Protein AF-A0A2J8P8A9-F1 (afdb_monomer)

Sequence (194 aa):
WRQLFDVVIVQADKPSFFTDRRKPFRKLDEKGSLQWDRITRLEKGKIYRQGNLFDFLRLTEWRGPRVLYFGDHLYSDLADLMLRHGWRTGAIIPELEREIRIINTEQYMHSLTWQQALTGLLERMQTYQDAESRQVLAAWMKERQELSCLLNYRVDFTFYPRRTPLQHEAPLWMDQLCTGCMKTPFLGDMAHIR

Structure (mmCIF, N/CA/C/O backbone):
data_AF-A0A2J8P8A9-F1
#
_entry.id   AF-A0A2J8P8A9-F1
#
loop_
_atom_site.group_PDB
_atom_site.id
_atom_site.type_symbol
_atom_site.label_atom_id
_atom_site.label_alt_id
_atom_site.label_comp_id
_atom_site.label_asym_id
_atom_site.label_entity_id
_atom_site.label_seq_id
_atom_site.pdbx_PDB_ins_code
_atom_site.Cartn_x
_atom_site.Cartn_y
_atom_site.Cartn_z
_atom_site.occupancy
_atom_site.B_iso_or_equiv
_atom_site.auth_seq_id
_atom_site.auth_comp_id
_atom_site.auth_asym_id
_atom_site.auth_atom_id
_atom_site.pdbx_PDB_model_num
ATOM 1 N N . TRP A 1 1 ? -7.090 16.549 18.099 1.00 88.81 1 TRP A N 1
ATOM 2 C CA . TRP A 1 1 ? -6.828 15.475 17.115 1.00 88.81 1 TRP A CA 1
ATOM 3 C C . TRP A 1 1 ? -7.625 14.199 17.386 1.00 88.81 1 TRP A C 1
ATOM 5 O O . TRP A 1 1 ? -8.216 13.693 16.448 1.00 88.81 1 TRP A O 1
ATOM 15 N N . ARG A 1 2 ? -7.714 13.687 18.629 1.00 87.19 2 ARG A N 1
ATOM 16 C CA . ARG A 1 2 ? -8.436 12.426 18.938 1.00 87.19 2 ARG A CA 1
ATOM 17 C C . ARG A 1 2 ? -9.897 12.385 18.463 1.00 87.19 2 ARG A C 1
ATOM 19 O O . ARG A 1 2 ? -10.401 11.318 18.164 1.00 87.19 2 ARG A O 1
ATOM 26 N N . GLN A 1 3 ? -10.559 13.536 18.367 1.00 90.56 3 GLN A N 1
ATOM 27 C CA . GLN A 1 3 ? -11.938 13.651 17.878 1.00 90.56 3 GLN A CA 1
ATOM 28 C C . GLN A 1 3 ? -12.087 13.395 16.364 1.00 90.56 3 GLN A C 1
ATOM 30 O O . GLN A 1 3 ? -13.193 13.098 15.917 1.00 90.56 3 GLN A O 1
ATOM 35 N N . LEU A 1 4 ? -10.992 13.480 15.593 1.00 93.75 4 LEU A N 1
ATOM 36 C CA . LEU A 1 4 ? -10.963 13.198 14.151 1.00 93.75 4 LEU A CA 1
ATOM 37 C C . LEU A 1 4 ? -11.048 11.697 13.845 1.00 93.75 4 LEU A C 1
ATOM 39 O O . LEU A 1 4 ? -11.336 11.323 12.715 1.00 93.75 4 LEU A O 1
ATOM 43 N N . PHE A 1 5 ? -10.785 10.849 14.841 1.00 93.50 5 PHE A N 1
ATOM 44 C CA . PHE A 1 5 ? -10.714 9.403 14.685 1.00 93.50 5 PHE A CA 1
ATOM 45 C C . PHE A 1 5 ? -11.788 8.736 15.539 1.00 93.50 5 PHE A C 1
ATOM 47 O O . PHE A 1 5 ? -11.904 9.010 16.735 1.00 93.50 5 PHE A O 1
ATOM 54 N N . ASP A 1 6 ? -12.560 7.834 14.939 1.00 92.12 6 ASP A N 1
ATOM 55 C CA . ASP A 1 6 ? -13.539 7.037 15.684 1.00 92.12 6 ASP A CA 1
ATOM 56 C C . ASP A 1 6 ? -12.866 5.933 16.505 1.00 92.12 6 ASP A C 1
ATOM 58 O O . ASP A 1 6 ? -13.351 5.576 17.575 1.00 92.12 6 ASP A O 1
ATOM 62 N N . VAL A 1 7 ? -11.712 5.441 16.048 1.00 92.62 7 VAL A N 1
ATOM 63 C CA . VAL A 1 7 ? -10.889 4.464 16.765 1.00 92.62 7 VAL A CA 1
ATOM 64 C C . VAL A 1 7 ? -9.417 4.845 16.632 1.00 92.62 7 VAL A C 1
ATOM 66 O O . VAL A 1 7 ? -8.941 5.118 15.532 1.00 92.62 7 VAL A O 1
ATOM 69 N N . VAL A 1 8 ? -8.682 4.826 17.747 1.00 93.69 8 VAL A N 1
ATOM 70 C CA . VAL A 1 8 ? -7.226 5.027 17.769 1.00 93.69 8 VAL A CA 1
ATOM 71 C C . VAL A 1 8 ? -6.552 3.777 18.324 1.00 93.69 8 VAL A C 1
ATOM 73 O O . VAL A 1 8 ? -6.756 3.427 19.487 1.00 93.69 8 VAL A O 1
ATOM 76 N N . ILE A 1 9 ? -5.731 3.123 17.501 1.00 93.25 9 ILE A N 1
ATOM 77 C CA . ILE A 1 9 ? -4.937 1.950 17.885 1.00 93.25 9 ILE A CA 1
ATOM 78 C C . ILE A 1 9 ? -3.457 2.326 17.809 1.00 93.25 9 ILE A C 1
ATOM 80 O O . ILE A 1 9 ? -2.977 2.777 16.772 1.00 93.25 9 ILE A O 1
ATOM 84 N N . VAL A 1 10 ? -2.731 2.137 18.905 1.00 92.50 10 VAL A N 1
ATOM 85 C CA . VAL A 1 10 ? -1.293 2.396 19.017 1.00 92.50 10 VAL A CA 1
ATOM 86 C C . VAL A 1 10 ? -0.532 1.087 19.188 1.00 92.50 10 VAL A C 1
ATOM 88 O O . VAL A 1 10 ? -1.033 0.139 19.791 1.00 92.50 10 VAL A O 1
ATOM 91 N N . GLN A 1 11 ? 0.700 1.031 18.677 1.00 91.44 11 GLN A N 1
ATOM 92 C CA . GLN A 1 11 ? 1.545 -0.170 18.746 1.00 91.44 11 GLN A CA 1
ATOM 93 C C . GLN A 1 11 ? 0.797 -1.443 18.312 1.00 91.44 11 GLN A C 1
ATOM 95 O O . GLN A 1 11 ? 0.766 -2.443 19.031 1.00 91.44 11 GLN A O 1
ATOM 100 N N . ALA A 1 12 ? 0.168 -1.382 17.136 1.00 88.94 12 ALA A N 1
ATOM 101 C CA . ALA A 1 12 ? -0.526 -2.517 16.535 1.00 88.94 12 ALA A CA 1
ATOM 102 C C . ALA A 1 12 ? 0.415 -3.699 16.236 1.00 88.94 12 ALA A C 1
ATOM 104 O O . ALA A 1 12 ? -0.061 -4.817 16.097 1.00 88.94 12 ALA A O 1
ATOM 105 N N . ASP A 1 13 ? 1.733 -3.459 16.191 1.00 87.31 13 ASP A N 1
ATOM 106 C CA . ASP A 1 13 ? 2.753 -4.471 15.899 1.00 87.31 13 ASP A CA 1
ATOM 107 C C . ASP A 1 13 ? 2.572 -5.069 14.494 1.00 87.31 13 ASP A C 1
ATOM 109 O O . ASP A 1 13 ? 2.419 -6.273 14.308 1.00 87.31 13 ASP A O 1
ATOM 113 N N . LYS A 1 14 ? 2.520 -4.193 13.483 1.00 84.62 14 LYS A N 1
ATOM 114 C CA . LYS A 1 14 ? 2.487 -4.603 12.073 1.00 84.62 14 LYS A CA 1
ATOM 115 C C . LYS A 1 14 ? 3.808 -5.316 11.714 1.00 84.62 14 LYS A C 1
ATOM 117 O O . LYS A 1 14 ? 4.853 -4.852 12.168 1.00 84.62 14 LYS A O 1
ATOM 122 N N . PRO A 1 15 ? 3.790 -6.414 10.928 1.00 83.69 15 PRO A N 1
ATOM 123 C CA . PRO A 1 15 ? 2.642 -6.996 10.217 1.00 83.69 15 PRO A CA 1
ATOM 124 C C . PRO A 1 15 ? 1.785 -7.964 11.048 1.00 83.69 15 PRO A C 1
ATOM 126 O O . PRO A 1 15 ? 0.718 -8.368 10.589 1.00 83.69 15 PRO A O 1
ATOM 129 N N . SER A 1 16 ? 2.207 -8.322 12.266 1.00 85.69 16 SER A N 1
ATOM 130 C CA . SER A 1 16 ? 1.506 -9.287 13.129 1.00 85.69 16 SER A CA 1
ATOM 131 C C . SER A 1 16 ? 0.043 -8.914 13.371 1.00 85.69 16 SER A C 1
ATOM 133 O O . SER A 1 16 ? -0.791 -9.797 13.499 1.00 85.69 16 SER A O 1
ATOM 135 N N . PHE A 1 17 ? -0.301 -7.623 13.370 1.00 87.06 17 PHE A N 1
ATOM 136 C CA . PHE A 1 17 ? -1.693 -7.165 13.436 1.00 87.06 17 PHE A CA 1
ATOM 137 C C . PHE A 1 17 ? -2.612 -7.803 12.377 1.00 87.06 17 PHE A C 1
ATOM 139 O O . PHE A 1 17 ? -3.783 -8.069 12.653 1.00 87.06 17 PHE A O 1
ATOM 146 N N . PHE A 1 18 ? -2.103 -8.013 11.160 1.00 83.50 18 PHE A N 1
ATOM 147 C CA . PHE A 1 18 ? -2.876 -8.537 10.033 1.00 83.50 18 PHE A CA 1
ATOM 148 C C . PHE A 1 18 ? -2.890 -10.068 9.998 1.00 83.50 18 PHE A C 1
ATOM 150 O O . PHE A 1 18 ? -3.885 -10.663 9.585 1.00 83.50 18 PHE A O 1
ATOM 157 N N . THR A 1 19 ? -1.805 -10.704 10.446 1.00 82.00 19 THR A N 1
ATOM 158 C CA . THR A 1 19 ? -1.596 -12.153 10.316 1.00 82.00 19 THR A CA 1
ATOM 159 C C . THR A 1 19 ? -1.918 -12.932 11.592 1.00 82.00 19 THR A C 1
ATOM 161 O O . THR A 1 19 ? -2.478 -14.027 11.521 1.00 82.00 19 THR A O 1
ATOM 164 N N . ASP A 1 20 ? -1.602 -12.380 12.764 1.00 83.38 20 ASP A N 1
ATOM 165 C CA . ASP A 1 20 ? -1.762 -13.023 14.067 1.00 83.38 20 ASP A CA 1
ATOM 166 C C . ASP A 1 20 ? -3.102 -12.643 14.718 1.00 83.38 20 ASP A C 1
ATOM 168 O O . ASP A 1 20 ? -3.563 -11.507 14.661 1.00 83.38 20 ASP A O 1
ATOM 172 N N . ARG A 1 21 ? -3.735 -13.613 15.384 1.00 83.00 21 ARG A N 1
ATOM 173 C CA . ARG A 1 21 ? -4.997 -13.453 16.128 1.00 83.00 21 ARG A CA 1
ATOM 174 C C . ARG A 1 21 ? -4.823 -13.539 17.643 1.00 83.00 21 ARG A C 1
ATOM 176 O O . ARG A 1 21 ? -5.799 -13.441 18.377 1.00 83.00 21 ARG A O 1
ATOM 183 N N . ARG A 1 22 ? -3.603 -13.767 18.135 1.00 85.62 22 ARG A N 1
ATOM 184 C CA . ARG A 1 22 ? -3.347 -14.048 19.556 1.00 85.62 22 ARG A CA 1
ATOM 185 C C . ARG A 1 22 ? -3.379 -12.808 20.441 1.00 85.62 22 ARG A C 1
ATOM 187 O O . ARG A 1 22 ? -3.629 -12.931 21.636 1.00 85.62 22 ARG A O 1
ATOM 194 N N . LYS A 1 23 ? -3.100 -11.625 19.888 1.00 88.69 23 LYS A N 1
ATOM 195 C CA . LYS A 1 23 ? -2.984 -10.381 20.660 1.00 88.69 23 LYS A CA 1
ATOM 196 C C . LYS A 1 23 ? -4.353 -9.688 20.761 1.00 88.69 23 LYS A C 1
ATOM 198 O O . LYS A 1 23 ? -4.856 -9.222 19.737 1.00 88.69 23 LYS A O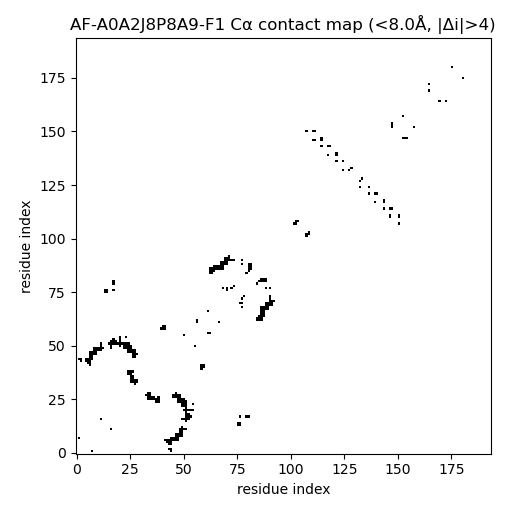 1
ATOM 203 N N . PRO A 1 24 ? -4.971 -9.598 21.957 1.00 91.00 24 PRO A N 1
ATOM 204 C CA . PRO A 1 24 ? -6.225 -8.873 22.136 1.00 91.00 24 PRO A CA 1
ATOM 205 C C . PRO A 1 24 ? -5.987 -7.360 22.222 1.00 91.00 24 PRO A C 1
ATOM 207 O O . PRO A 1 24 ? -4.890 -6.906 22.556 1.00 91.00 24 PRO A O 1
ATOM 210 N N . PHE A 1 25 ? -7.037 -6.576 21.974 1.00 93.19 25 PHE A N 1
ATOM 211 C CA . PHE A 1 25 ? -7.023 -5.140 22.252 1.00 93.19 25 PHE A CA 1
ATOM 212 C C . PHE A 1 25 ? -6.954 -4.870 23.753 1.00 93.19 25 PHE A C 1
ATOM 214 O O . PHE A 1 25 ? -7.629 -5.532 24.540 1.00 93.19 25 PHE A O 1
ATOM 221 N N . ARG A 1 26 ? -6.189 -3.845 24.139 1.00 92.25 26 ARG A N 1
ATOM 222 C CA . ARG A 1 26 ? -6.124 -3.343 25.520 1.00 92.25 26 ARG A CA 1
ATOM 223 C C . ARG A 1 26 ? -6.379 -1.847 25.548 1.00 92.25 26 ARG A C 1
ATOM 225 O O . ARG A 1 26 ? -5.795 -1.125 24.746 1.00 92.25 26 ARG A O 1
ATOM 232 N N . LYS A 1 27 ? -7.224 -1.363 26.455 1.00 92.81 27 LYS A N 1
ATOM 233 C CA . LYS A 1 27 ? -7.511 0.075 26.589 1.00 92.81 27 LYS A CA 1
ATOM 234 C C . LYS A 1 27 ? -6.389 0.752 27.378 1.00 92.81 27 LYS A C 1
ATOM 236 O O . LYS A 1 27 ? -5.961 0.224 28.404 1.00 92.81 27 LYS A O 1
ATOM 241 N N . LEU A 1 28 ? -5.907 1.899 26.905 1.00 91.00 28 LEU A N 1
ATOM 242 C CA . LEU A 1 28 ? -5.034 2.761 27.701 1.00 91.00 28 LEU A CA 1
ATOM 243 C C . LEU A 1 28 ? -5.879 3.705 28.550 1.00 91.00 28 LEU A C 1
ATOM 245 O O . LEU A 1 28 ? -6.818 4.334 28.053 1.00 91.00 28 LEU A O 1
ATOM 249 N N . ASP A 1 29 ? -5.498 3.823 29.815 1.00 86.31 29 ASP A N 1
ATOM 250 C CA . ASP A 1 29 ? -5.963 4.884 30.697 1.00 86.31 29 ASP A CA 1
ATOM 251 C C . ASP A 1 29 ? -5.300 6.231 30.351 1.00 86.31 29 ASP A C 1
ATOM 253 O O . ASP A 1 29 ? -4.281 6.289 29.658 1.00 86.31 29 ASP A O 1
ATOM 257 N N . GLU A 1 30 ? -5.848 7.330 30.867 1.00 81.25 30 GLU A N 1
ATOM 258 C CA . GLU A 1 30 ? -5.309 8.685 30.690 1.00 81.25 30 GLU A CA 1
ATOM 259 C C . GLU A 1 30 ? -3.884 8.823 31.244 1.00 81.25 30 GLU A C 1
ATOM 261 O O . GLU A 1 30 ? -3.086 9.596 30.717 1.00 81.25 30 GLU A O 1
ATOM 266 N N . LYS A 1 31 ? -3.534 7.996 32.237 1.00 80.75 31 LYS A N 1
ATOM 267 C CA . LYS A 1 31 ? -2.191 7.889 32.825 1.00 80.75 31 LYS A CA 1
ATOM 268 C C . LYS A 1 31 ? -1.238 6.972 32.040 1.00 80.75 31 LYS A C 1
ATOM 270 O O . LYS A 1 31 ? -0.123 6.727 32.486 1.00 80.75 31 LYS A O 1
ATOM 275 N N . GLY A 1 32 ? -1.674 6.408 30.909 1.00 78.06 32 GLY A N 1
ATOM 276 C CA . GLY A 1 32 ? -0.879 5.502 30.069 1.00 78.06 32 GLY A CA 1
ATOM 277 C C . GLY A 1 32 ? -0.796 4.053 30.566 1.00 78.06 32 GLY A C 1
ATOM 278 O O . GLY A 1 32 ? -0.111 3.234 29.952 1.00 78.06 32 GLY A O 1
ATOM 279 N N . SER A 1 33 ? -1.501 3.711 31.647 1.00 86.44 33 SER A N 1
ATOM 280 C CA . SER A 1 33 ? -1.571 2.339 32.167 1.00 86.44 33 SER A CA 1
ATOM 281 C C . SER A 1 33 ? -2.515 1.469 31.333 1.00 86.44 33 SER A C 1
ATOM 283 O O . SER A 1 33 ? -3.523 1.951 30.814 1.00 86.44 33 SER A O 1
ATOM 285 N N . LEU A 1 34 ? -2.186 0.182 31.189 1.00 85.75 34 LEU A N 1
ATOM 286 C CA . LEU A 1 34 ? -3.007 -0.771 30.440 1.00 85.75 34 LEU A CA 1
ATOM 287 C C . LEU A 1 34 ? -4.114 -1.344 31.316 1.00 85.75 34 LEU A C 1
ATOM 289 O O . LEU A 1 34 ? -3.834 -1.955 32.345 1.00 85.75 34 LEU A O 1
ATOM 293 N N . GLN A 1 35 ? -5.349 -1.218 30.841 1.00 86.25 35 GLN A N 1
ATOM 294 C CA . GLN A 1 35 ? -6.486 -1.940 31.390 1.00 86.25 35 GLN A CA 1
ATOM 295 C C . GLN A 1 35 ? -6.533 -3.353 30.803 1.00 86.25 35 GLN A C 1
ATOM 297 O O . GLN A 1 35 ? -6.355 -3.546 29.595 1.00 86.25 35 GLN A O 1
ATOM 302 N N . TRP A 1 36 ? -6.760 -4.335 31.674 1.00 82.94 36 TRP A N 1
ATOM 303 C CA . TRP A 1 36 ? -6.790 -5.760 31.325 1.00 82.94 36 TRP A CA 1
ATOM 304 C C . TRP A 1 36 ? -8.196 -6.281 31.018 1.00 82.94 36 TRP A C 1
ATOM 306 O O . TRP A 1 36 ? -8.353 -7.448 30.659 1.00 82.94 36 TRP A O 1
ATOM 316 N N . ASP A 1 37 ? -9.202 -5.413 31.112 1.00 84.88 37 ASP A N 1
ATOM 317 C CA . ASP A 1 37 ? -10.578 -5.756 30.791 1.00 84.88 37 ASP A CA 1
ATOM 318 C C . ASP A 1 37 ? -10.732 -6.146 29.322 1.00 84.88 37 ASP A C 1
ATOM 320 O O . ASP A 1 37 ? -10.157 -5.541 28.408 1.00 84.88 37 ASP A O 1
ATOM 324 N N . ARG A 1 38 ? -11.562 -7.163 29.088 1.00 85.31 38 ARG A N 1
ATOM 325 C CA . ARG A 1 38 ? -11.890 -7.607 27.737 1.00 85.31 38 ARG A CA 1
ATOM 326 C C . ARG A 1 38 ? -12.655 -6.507 27.003 1.00 85.31 38 ARG A C 1
ATOM 328 O O . ARG A 1 38 ? -13.728 -6.090 27.427 1.00 85.31 38 ARG A O 1
ATOM 335 N N . ILE A 1 39 ? -12.144 -6.112 25.841 1.00 89.44 39 ILE A N 1
ATOM 336 C CA . ILE A 1 39 ? -12.792 -5.114 24.989 1.00 89.44 39 ILE A CA 1
ATOM 337 C C . ILE A 1 39 ? -13.922 -5.762 24.183 1.00 89.44 39 ILE A C 1
ATOM 339 O O . ILE A 1 39 ? -13.689 -6.666 23.379 1.00 89.44 39 ILE A O 1
ATOM 343 N N . THR A 1 40 ? -15.149 -5.285 24.396 1.00 87.44 40 THR A N 1
ATOM 344 C CA . THR A 1 40 ? -16.357 -5.715 23.669 1.00 87.44 40 THR A CA 1
ATOM 345 C C . THR A 1 40 ? -16.787 -4.731 22.586 1.00 87.44 40 THR A C 1
ATOM 347 O O . THR A 1 40 ? -17.482 -5.130 21.656 1.00 87.44 40 THR A O 1
ATOM 350 N N . ARG A 1 41 ? -16.364 -3.462 22.673 1.00 91.25 41 ARG A N 1
ATOM 351 C CA . ARG A 1 41 ? -16.620 -2.423 21.668 1.00 91.25 41 ARG A CA 1
ATOM 352 C C . ARG A 1 41 ? -15.502 -1.379 21.657 1.00 91.25 41 ARG A C 1
ATOM 354 O O . ARG A 1 41 ? -14.874 -1.112 22.682 1.00 91.25 41 ARG A O 1
ATOM 361 N N . LEU A 1 42 ? -15.266 -0.792 20.485 1.00 91.94 42 LEU A N 1
ATOM 362 C CA . LEU A 1 42 ? -14.333 0.317 20.299 1.00 91.94 42 LEU A CA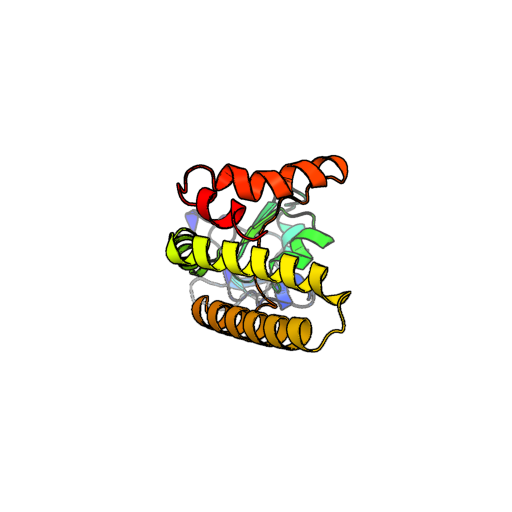 1
ATOM 363 C C . LEU A 1 42 ? -15.087 1.649 20.442 1.00 91.94 42 LEU A C 1
ATOM 365 O O . LEU A 1 42 ? -16.089 1.877 19.766 1.00 91.94 42 LEU A O 1
ATOM 369 N N . GLU A 1 43 ? -14.625 2.500 21.356 1.00 90.88 43 GLU A N 1
ATOM 370 C CA . GLU A 1 43 ? -15.243 3.779 21.715 1.00 90.88 43 GLU A CA 1
ATOM 371 C C . GLU A 1 43 ? -14.435 4.961 21.174 1.00 90.88 43 GLU A C 1
ATOM 373 O O . GLU A 1 43 ? -13.205 5.013 21.302 1.00 90.88 43 GLU A O 1
ATOM 378 N N . LYS A 1 44 ? -15.147 5.969 20.661 1.00 92.50 44 LYS A N 1
ATOM 379 C CA . LYS A 1 44 ? -14.544 7.216 20.194 1.00 92.50 44 LYS A CA 1
ATOM 380 C C . LYS A 1 44 ? -13.845 7.958 21.331 1.00 92.50 44 LYS A C 1
ATOM 382 O O . LYS A 1 44 ? -14.363 8.081 22.438 1.00 92.50 44 LYS A O 1
ATOM 387 N N . GLY A 1 45 ? -12.650 8.473 21.046 1.00 88.94 45 GLY A N 1
ATOM 388 C CA . GLY A 1 45 ? -11.831 9.214 22.010 1.00 88.94 45 GLY A CA 1
ATOM 389 C C . GLY A 1 45 ? -11.020 8.344 22.978 1.00 88.94 45 GLY A C 1
ATOM 390 O O . GLY A 1 45 ? -10.214 8.891 23.734 1.00 88.94 45 GLY A O 1
ATOM 391 N N . LYS A 1 46 ? -11.174 7.013 22.942 1.00 90.50 46 LYS A N 1
ATOM 392 C CA . LYS A 1 46 ? -10.336 6.070 23.695 1.00 90.50 46 LYS A CA 1
ATOM 393 C C . LYS A 1 46 ? -9.181 5.562 22.830 1.00 90.50 46 LYS A C 1
ATOM 395 O O . LYS A 1 46 ? -9.283 5.497 21.607 1.00 90.50 46 LYS A O 1
ATOM 400 N N . ILE A 1 47 ? -8.066 5.232 23.481 1.00 92.50 47 ILE A N 1
ATOM 401 C CA . ILE A 1 47 ? -6.864 4.709 22.825 1.00 92.50 47 ILE A CA 1
ATOM 402 C C . ILE A 1 47 ? -6.724 3.235 23.180 1.00 92.50 47 ILE A C 1
ATOM 404 O O . ILE A 1 47 ? -6.811 2.858 24.350 1.00 92.50 47 ILE A O 1
ATOM 408 N N . TYR A 1 48 ? -6.473 2.419 22.166 1.00 93.44 48 TYR A N 1
ATOM 409 C CA . TYR A 1 48 ? -6.271 0.985 22.294 1.00 93.44 48 TYR A CA 1
ATOM 410 C C . TYR A 1 48 ? -4.837 0.618 21.917 1.00 93.44 48 TYR A C 1
ATOM 412 O O . TYR A 1 48 ? -4.264 1.218 21.016 1.00 93.44 48 TYR A O 1
ATOM 420 N N . ARG A 1 49 ? -4.246 -0.365 22.595 1.00 92.50 49 ARG A N 1
ATOM 421 C CA . ARG A 1 49 ? -2.934 -0.941 22.280 1.00 92.50 49 ARG A CA 1
ATOM 422 C C . ARG A 1 49 ? -3.098 -2.330 21.682 1.00 92.50 49 ARG A C 1
ATOM 424 O O . ARG A 1 49 ? -3.988 -3.061 22.124 1.00 92.50 49 ARG A O 1
ATOM 431 N N . GLN A 1 50 ? -2.171 -2.717 20.803 1.00 92.25 50 GLN A N 1
ATOM 432 C CA . GLN A 1 50 ? -2.126 -4.056 20.201 1.00 92.25 50 GLN A CA 1
ATOM 433 C C . GLN A 1 50 ? -3.449 -4.385 19.485 1.00 92.25 50 GLN A C 1
ATOM 435 O O . GLN A 1 50 ? -4.053 -3.505 18.871 1.00 92.25 50 GLN A O 1
ATOM 440 N N . GLY A 1 51 ? -3.891 -5.639 19.557 1.00 91.56 51 GLY A N 1
ATOM 441 C CA . GLY A 1 51 ? -5.048 -6.151 18.844 1.00 91.56 51 GLY A CA 1
ATOM 442 C C . GLY A 1 51 ? -4.675 -6.901 17.576 1.00 91.56 51 GLY A C 1
ATOM 443 O O . GLY A 1 51 ? -3.507 -7.177 17.302 1.00 91.56 51 GLY A O 1
ATOM 444 N N . ASN A 1 52 ? -5.710 -7.234 16.819 1.00 90.38 52 ASN A N 1
ATOM 445 C CA . ASN A 1 52 ? -5.603 -7.928 15.550 1.00 90.38 52 ASN A CA 1
ATOM 446 C C . ASN A 1 52 ? -6.737 -7.491 14.619 1.00 90.38 52 ASN A C 1
ATOM 448 O O . ASN A 1 52 ? -7.805 -7.060 15.070 1.00 90.38 52 ASN A O 1
ATOM 452 N N . LEU A 1 53 ? -6.510 -7.632 13.314 1.00 87.81 53 LEU A N 1
ATOM 453 C CA . LEU A 1 53 ? -7.467 -7.247 12.282 1.00 87.81 53 LEU A CA 1
ATOM 454 C C . LEU A 1 53 ? -8.788 -8.019 12.401 1.00 87.81 53 LEU A C 1
ATOM 456 O O . LEU A 1 53 ? -9.852 -7.457 12.157 1.00 87.81 53 LEU A O 1
ATOM 460 N N . PHE A 1 54 ? -8.747 -9.293 12.792 1.00 87.31 54 PHE A N 1
ATOM 461 C CA . PHE A 1 54 ? -9.950 -10.119 12.889 1.00 87.31 54 PHE A CA 1
ATOM 462 C C . PHE A 1 54 ? -10.913 -9.609 13.972 1.00 87.31 54 PHE A C 1
ATOM 464 O O . PHE A 1 54 ? -12.100 -9.412 13.708 1.00 87.31 54 PHE A O 1
ATOM 471 N N . ASP A 1 55 ? -10.402 -9.336 15.172 1.00 90.38 55 ASP A N 1
ATOM 472 C CA . ASP A 1 55 ? -11.175 -8.722 16.247 1.00 90.38 55 ASP A CA 1
ATOM 473 C C . ASP A 1 55 ? -11.597 -7.302 15.871 1.00 90.38 55 ASP A C 1
ATOM 475 O O . ASP A 1 55 ? -12.729 -6.927 16.158 1.00 90.38 55 ASP A O 1
ATOM 479 N N . PHE A 1 56 ? -10.747 -6.531 15.183 1.00 90.75 56 PHE A N 1
ATOM 480 C CA . PHE A 1 56 ? -11.110 -5.194 14.708 1.00 90.75 56 PHE A CA 1
ATOM 481 C C . PHE A 1 56 ? -12.342 -5.246 13.802 1.00 90.75 56 PHE A C 1
ATOM 483 O O . PHE A 1 56 ? -13.335 -4.584 14.079 1.00 90.75 56 PHE A O 1
ATOM 490 N N . LEU A 1 57 ? -12.308 -6.096 12.774 1.00 88.44 57 LEU A N 1
ATOM 491 C CA . LEU A 1 57 ? -13.412 -6.332 11.843 1.00 88.44 57 LEU A CA 1
ATOM 492 C C . LEU A 1 57 ? -14.683 -6.816 12.544 1.00 88.44 57 LEU A C 1
ATOM 494 O O . LEU A 1 57 ? -15.790 -6.445 12.154 1.00 88.44 57 LEU A O 1
ATOM 498 N N . ARG A 1 58 ? -14.537 -7.662 13.570 1.00 88.50 58 ARG A N 1
ATOM 499 C CA . ARG A 1 58 ? -15.669 -8.151 14.363 1.00 88.50 58 ARG A CA 1
ATOM 500 C C . ARG A 1 58 ? -16.284 -7.044 15.218 1.00 88.50 58 ARG A C 1
ATOM 502 O O . ARG A 1 58 ? -17.498 -7.013 15.351 1.00 88.50 58 ARG A O 1
ATOM 509 N N . LEU A 1 59 ? -15.461 -6.175 15.804 1.00 91.31 59 LEU A N 1
ATOM 510 C CA . LEU A 1 59 ? -15.893 -5.107 16.711 1.00 91.31 59 LEU A CA 1
ATOM 511 C C . LEU A 1 59 ? -16.451 -3.881 15.976 1.00 91.31 59 LEU A C 1
ATOM 513 O O . LEU A 1 59 ? -17.295 -3.184 16.533 1.00 91.31 59 LEU A O 1
ATOM 517 N N . THR A 1 60 ? -15.960 -3.586 14.769 1.00 89.44 60 THR A N 1
ATOM 518 C CA . THR A 1 60 ? -16.417 -2.440 13.962 1.00 89.44 60 THR A CA 1
ATOM 519 C C . THR A 1 60 ? -17.489 -2.801 12.947 1.00 89.44 60 THR A C 1
ATOM 521 O O . THR A 1 60 ? -18.198 -1.917 12.479 1.00 89.44 60 THR A O 1
ATOM 524 N N . GLU A 1 61 ? -17.585 -4.080 12.576 1.00 87.94 61 GLU A N 1
ATOM 525 C CA . GLU A 1 61 ? -18.453 -4.581 11.505 1.00 87.94 61 GLU A CA 1
ATOM 526 C C . GLU A 1 61 ? -18.153 -3.975 10.120 1.00 87.94 61 GLU A C 1
ATOM 528 O O . GLU A 1 61 ? -18.924 -4.134 9.172 1.00 87.94 61 GLU A O 1
ATOM 533 N N . TRP A 1 62 ? -17.000 -3.323 9.955 1.00 86.94 62 TRP A N 1
ATOM 534 C CA . TRP A 1 62 ? -16.585 -2.735 8.685 1.00 86.94 62 TRP A CA 1
ATOM 535 C C . TRP A 1 62 ? -16.123 -3.830 7.727 1.00 86.94 62 TRP A C 1
ATOM 537 O O . TRP A 1 62 ? -15.083 -4.449 7.932 1.00 86.94 62 TRP A O 1
ATOM 547 N N . ARG A 1 63 ? -16.897 -4.104 6.673 1.00 80.62 63 ARG A N 1
ATOM 548 C CA . ARG A 1 63 ? -16.643 -5.241 5.774 1.00 80.62 63 ARG A CA 1
ATOM 549 C C . ARG A 1 63 ? -16.591 -4.851 4.300 1.00 80.62 63 ARG A C 1
ATOM 551 O O . ARG A 1 63 ? -17.304 -3.955 3.843 1.00 80.62 63 ARG A O 1
ATOM 558 N N . GLY A 1 64 ? -15.788 -5.616 3.559 1.00 78.44 64 GLY A N 1
ATOM 559 C CA . GLY A 1 64 ? -15.731 -5.6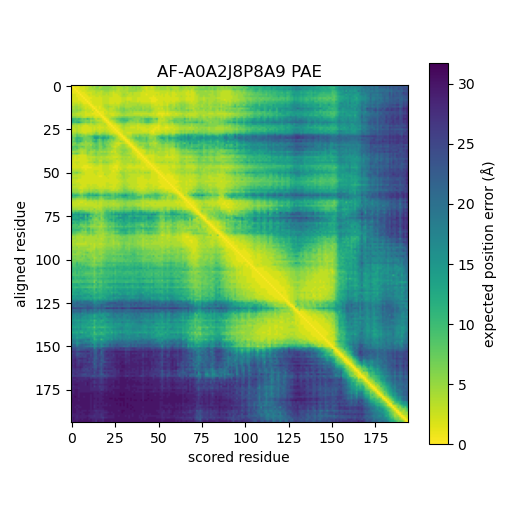09 2.101 1.00 78.44 64 GLY A CA 1
ATOM 560 C C . GLY A 1 64 ? -15.191 -4.306 1.495 1.00 78.44 64 GLY A C 1
ATOM 561 O O . GLY A 1 64 ? -14.406 -3.602 2.134 1.00 78.44 64 GLY A O 1
ATOM 562 N N . PRO A 1 65 ? -15.637 -3.939 0.278 1.00 80.50 65 PRO A N 1
ATOM 563 C CA . PRO A 1 65 ? -15.046 -2.855 -0.513 1.00 80.50 65 PRO A CA 1
ATOM 564 C C . PRO A 1 65 ? -15.382 -1.449 0.005 1.00 80.50 65 PRO A C 1
ATOM 566 O O . PRO A 1 65 ? -14.963 -0.459 -0.593 1.00 80.50 65 PRO A O 1
ATOM 569 N N . ARG A 1 66 ? -16.163 -1.350 1.090 1.00 83.81 66 ARG A N 1
ATOM 570 C CA . ARG A 1 66 ? -16.489 -0.085 1.765 1.00 83.81 66 ARG A CA 1
ATOM 571 C C . ARG A 1 66 ? -15.345 0.422 2.642 1.00 83.81 66 ARG A C 1
ATOM 573 O O . ARG A 1 66 ? -15.410 1.553 3.108 1.00 83.81 66 ARG A O 1
ATOM 580 N N . VAL A 1 67 ? -14.322 -0.402 2.870 1.00 87.00 67 VAL A N 1
ATOM 581 C CA . VAL A 1 67 ? -13.145 -0.026 3.650 1.00 87.00 67 VAL A CA 1
ATOM 582 C C . VAL A 1 67 ? -11.992 0.312 2.717 1.00 87.00 67 VAL A C 1
ATOM 584 O O . VAL A 1 67 ? -11.688 -0.445 1.792 1.00 87.00 67 VAL A O 1
ATOM 587 N N . LEU A 1 68 ? -11.358 1.453 2.984 1.00 88.56 68 LEU A N 1
ATOM 588 C CA . LEU A 1 68 ? -10.149 1.914 2.317 1.00 88.56 68 LEU A CA 1
ATOM 589 C C . LEU A 1 68 ? -9.028 2.031 3.351 1.00 88.56 68 LEU A C 1
ATOM 591 O O . LEU A 1 68 ? -9.130 2.820 4.289 1.00 88.56 68 LEU A O 1
ATOM 595 N N . TYR A 1 69 ? -7.975 1.236 3.185 1.00 86.56 69 TYR A N 1
ATOM 596 C CA . TYR A 1 69 ? -6.776 1.296 4.017 1.00 86.56 69 TYR A CA 1
ATOM 597 C C . TYR A 1 69 ? -5.679 2.083 3.307 1.00 86.56 69 TYR A C 1
ATOM 599 O O . TYR A 1 69 ? -5.399 1.821 2.139 1.00 86.56 69 TYR A O 1
ATOM 607 N N . PHE A 1 70 ? -5.036 3.004 4.021 1.00 89.62 70 PHE A N 1
ATOM 608 C CA . PHE A 1 70 ? -3.852 3.708 3.543 1.00 89.62 70 PHE A CA 1
ATOM 609 C C . PHE A 1 70 ? -2.610 3.242 4.299 1.00 89.62 70 PHE A C 1
ATOM 611 O O . PHE A 1 70 ? -2.634 3.153 5.527 1.00 89.62 70 PHE A O 1
ATOM 618 N N . GLY A 1 71 ? -1.525 2.977 3.573 1.00 86.25 71 GLY A N 1
ATOM 619 C CA . GLY A 1 71 ? -0.247 2.575 4.157 1.00 86.25 71 GLY A CA 1
ATOM 620 C C . GLY A 1 71 ? 0.933 2.903 3.252 1.00 86.25 71 GLY A C 1
ATOM 621 O O . GLY A 1 71 ? 0.781 3.070 2.047 1.00 86.25 71 GLY A O 1
ATOM 622 N N . ASP A 1 72 ? 2.109 2.995 3.850 1.00 85.38 72 ASP A N 1
ATOM 623 C CA . ASP A 1 72 ? 3.399 3.245 3.203 1.00 85.38 72 ASP A CA 1
ATOM 624 C C . ASP A 1 72 ? 4.147 1.945 2.853 1.00 85.38 72 ASP A C 1
ATOM 626 O O . ASP A 1 72 ? 4.959 1.907 1.933 1.00 85.38 72 ASP A O 1
ATOM 630 N N . HIS A 1 73 ? 3.818 0.837 3.522 1.00 79.75 73 HIS A N 1
ATOM 631 C CA . HIS A 1 73 ? 4.453 -0.460 3.293 1.00 79.75 73 HIS A CA 1
ATOM 632 C C . HIS A 1 73 ? 3.617 -1.356 2.362 1.00 79.75 73 HIS A C 1
ATOM 634 O O . HIS A 1 73 ? 2.679 -2.027 2.793 1.00 79.75 73 HIS A O 1
ATOM 640 N N . LEU A 1 74 ? 3.982 -1.409 1.075 1.00 71.38 74 LEU A N 1
ATOM 641 C CA . LEU A 1 74 ? 3.245 -2.148 0.035 1.00 71.38 74 LEU A CA 1
ATOM 642 C C . LEU A 1 74 ? 3.020 -3.633 0.364 1.00 71.38 74 LEU A C 1
ATOM 644 O O . LEU A 1 74 ? 1.906 -4.140 0.249 1.00 71.38 74 LEU A O 1
ATOM 648 N N . TYR A 1 75 ? 4.076 -4.337 0.771 1.00 66.19 75 TYR A N 1
ATOM 649 C CA . TYR A 1 75 ? 4.038 -5.794 0.912 1.00 66.19 75 TYR A CA 1
ATOM 650 C C . TYR A 1 75 ? 3.507 -6.267 2.263 1.00 66.19 75 TYR A C 1
ATOM 652 O O . TYR A 1 75 ? 2.737 -7.223 2.308 1.00 66.19 75 TYR A O 1
ATOM 660 N N . SER A 1 76 ? 3.902 -5.617 3.358 1.00 69.19 76 SER A N 1
ATOM 661 C CA . SER A 1 76 ? 3.521 -6.055 4.704 1.00 69.19 76 SER A CA 1
ATOM 662 C C . SER A 1 76 ? 2.094 -5.668 5.081 1.00 69.19 76 SER A C 1
ATOM 664 O O . SER A 1 76 ? 1.495 -6.343 5.917 1.00 69.19 76 SER A O 1
ATOM 666 N N . ASP A 1 77 ? 1.557 -4.599 4.479 1.00 67.75 77 ASP A N 1
ATOM 667 C CA . ASP A 1 77 ? 0.277 -4.031 4.899 1.00 67.75 77 ASP A CA 1
ATOM 668 C C . ASP A 1 77 ? -0.847 -4.239 3.872 1.00 67.75 77 ASP A C 1
ATOM 670 O O . ASP A 1 77 ? -1.996 -4.390 4.275 1.00 67.75 77 ASP A O 1
ATOM 674 N N . LEU A 1 78 ? -0.573 -4.241 2.557 1.00 69.31 78 LEU A N 1
ATOM 675 C CA . LEU A 1 78 ? -1.648 -4.139 1.550 1.00 69.31 78 LEU A CA 1
ATOM 676 C C . LEU A 1 78 ? -2.098 -5.485 0.963 1.00 69.31 78 LEU A C 1
ATOM 678 O O . LEU A 1 78 ? -3.287 -5.665 0.690 1.00 69.31 78 LEU A O 1
ATOM 682 N N . ALA A 1 79 ? -1.178 -6.436 0.773 1.00 70.06 79 ALA A N 1
ATOM 683 C CA . ALA A 1 79 ? -1.456 -7.663 0.022 1.00 70.06 79 ALA A CA 1
ATOM 684 C C . ALA A 1 79 ? -2.539 -8.540 0.680 1.00 70.06 79 ALA A C 1
ATOM 686 O O . ALA A 1 79 ? -3.514 -8.924 0.031 1.00 70.06 79 ALA A O 1
ATOM 687 N N . ASP A 1 80 ? -2.414 -8.809 1.983 1.00 72.12 80 ASP A N 1
ATOM 688 C CA . ASP A 1 80 ? -3.377 -9.645 2.711 1.00 72.12 80 ASP A CA 1
ATOM 689 C C . ASP A 1 80 ? -4.744 -8.959 2.881 1.00 72.12 80 ASP A C 1
ATOM 691 O O . ASP A 1 80 ? -5.780 -9.626 2.823 1.00 72.12 80 A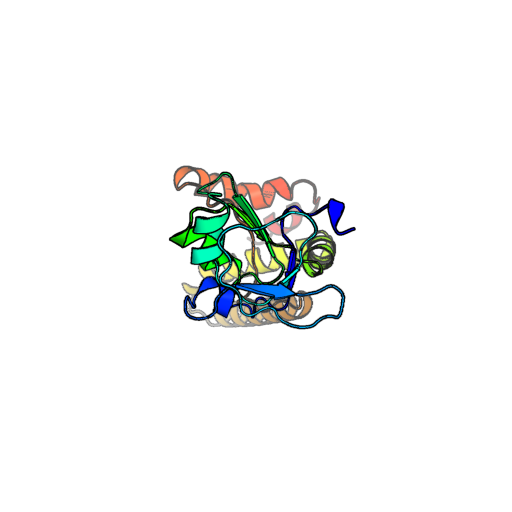SP A O 1
ATOM 695 N N . LEU A 1 81 ? -4.775 -7.628 3.031 1.00 73.56 81 LEU A N 1
ATOM 696 C CA . LEU A 1 81 ? -6.022 -6.859 3.141 1.00 73.56 81 LEU A CA 1
ATOM 697 C C . LEU A 1 81 ? -6.859 -6.947 1.863 1.00 73.56 81 LEU A C 1
ATOM 699 O O . LEU A 1 81 ? -8.076 -7.153 1.923 1.00 73.56 81 LEU A O 1
ATOM 703 N N . MET A 1 82 ? -6.203 -6.829 0.709 1.00 72.75 82 MET A N 1
ATOM 704 C CA . MET A 1 82 ? -6.872 -6.909 -0.583 1.00 72.75 82 MET A CA 1
ATOM 705 C C . MET A 1 82 ? -7.342 -8.339 -0.875 1.00 72.75 82 MET A C 1
ATOM 707 O O . MET A 1 82 ? -8.512 -8.547 -1.194 1.00 72.75 82 MET A O 1
ATOM 711 N N . LEU A 1 83 ? -6.461 -9.333 -0.710 1.00 73.50 83 LEU A N 1
ATOM 712 C CA . LEU A 1 83 ? -6.742 -10.722 -1.085 1.00 73.50 83 LEU A CA 1
ATOM 713 C C . LEU A 1 83 ? -7.731 -11.422 -0.144 1.00 73.50 83 LEU A C 1
ATOM 715 O O . LEU A 1 83 ? -8.576 -12.185 -0.606 1.00 73.50 83 LEU A O 1
ATOM 719 N N . ARG A 1 84 ? -7.635 -11.193 1.173 1.00 73.50 84 ARG A N 1
ATOM 720 C CA . ARG A 1 84 ? -8.413 -11.953 2.171 1.00 73.50 84 ARG A CA 1
ATOM 721 C C . ARG A 1 84 ? -9.652 -11.222 2.669 1.00 73.50 84 ARG A C 1
ATOM 723 O O . ARG A 1 84 ? -10.610 -11.873 3.082 1.00 73.50 84 ARG A O 1
ATOM 730 N N . HIS A 1 85 ? -9.639 -9.889 2.659 1.00 77.19 85 HIS A N 1
ATOM 731 C CA . HIS A 1 85 ? -10.705 -9.075 3.254 1.00 77.19 85 HIS A CA 1
ATOM 732 C C . HIS A 1 85 ? -11.473 -8.225 2.237 1.00 77.19 85 HIS A C 1
ATOM 734 O O . HIS A 1 85 ? -12.504 -7.643 2.589 1.00 77.19 85 HIS A O 1
ATOM 740 N N . GLY A 1 86 ? -11.014 -8.176 0.979 1.00 81.44 86 GLY A N 1
ATOM 741 C CA . GLY A 1 86 ? -11.656 -7.408 -0.089 1.00 81.44 86 GLY A CA 1
ATOM 742 C C . GLY A 1 86 ? -11.657 -5.902 0.176 1.00 81.44 86 GLY A C 1
ATOM 743 O O . GLY A 1 86 ? -12.542 -5.192 -0.305 1.00 81.44 86 GLY A O 1
ATOM 744 N N . TRP A 1 87 ? -10.715 -5.423 0.992 1.00 87.00 87 TRP A N 1
ATOM 745 C CA . TRP A 1 87 ? -10.543 -4.003 1.267 1.00 87.00 87 TRP A CA 1
ATOM 746 C C . TRP A 1 87 ? -9.879 -3.319 0.078 1.00 87.00 87 TRP A C 1
ATOM 748 O O . TRP A 1 87 ? -9.023 -3.895 -0.594 1.00 87.00 87 TRP A O 1
ATOM 758 N N . ARG A 1 88 ? -10.249 -2.061 -0.162 1.00 87.06 88 ARG A N 1
ATOM 759 C CA . ARG A 1 88 ? -9.492 -1.205 -1.074 1.00 87.06 88 ARG A CA 1
ATOM 760 C C . ARG A 1 88 ? -8.246 -0.713 -0.346 1.00 87.06 88 ARG A C 1
ATOM 762 O O . ARG A 1 88 ? -8.296 -0.417 0.847 1.00 87.06 88 ARG A O 1
ATOM 769 N N . THR A 1 89 ? -7.137 -0.603 -1.061 1.00 86.06 89 THR A N 1
ATOM 770 C CA . THR A 1 89 ? -5.852 -0.179 -0.499 1.00 86.06 89 THR A CA 1
ATOM 771 C C . THR A 1 89 ? -5.292 1.000 -1.281 1.00 86.06 89 THR A C 1
ATOM 773 O O . THR A 1 89 ? -5.252 0.958 -2.509 1.00 86.06 89 THR A O 1
ATOM 776 N N . GLY A 1 90 ? -4.849 2.038 -0.579 1.00 87.12 90 GLY A N 1
ATOM 777 C CA . GLY A 1 90 ? -4.087 3.156 -1.123 1.00 87.12 90 GLY A CA 1
ATOM 778 C C . GLY A 1 90 ? -2.661 3.130 -0.584 1.00 87.12 90 GLY A C 1
ATOM 779 O O . GLY A 1 90 ? -2.454 3.154 0.628 1.00 87.12 90 GLY A O 1
ATOM 780 N N . ALA A 1 91 ? -1.676 3.081 -1.475 1.00 87.88 91 ALA A N 1
ATOM 781 C CA . ALA A 1 91 ? -0.277 3.209 -1.095 1.00 87.88 91 ALA A CA 1
ATOM 782 C C . ALA A 1 91 ? 0.119 4.689 -1.021 1.00 87.88 91 ALA A C 1
ATOM 784 O O . ALA A 1 91 ? -0.219 5.462 -1.918 1.00 87.88 91 ALA A O 1
ATOM 785 N N . ILE A 1 92 ? 0.849 5.075 0.022 1.00 87.06 92 ILE A N 1
ATOM 786 C CA . ILE A 1 92 ? 1.470 6.396 0.141 1.00 87.06 92 ILE A CA 1
ATOM 787 C C . ILE A 1 92 ? 2.965 6.209 -0.108 1.00 87.06 92 ILE A C 1
ATOM 789 O O . ILE A 1 92 ? 3.646 5.604 0.711 1.00 87.06 92 ILE A O 1
ATOM 793 N N . ILE A 1 93 ? 3.459 6.708 -1.242 1.00 87.62 93 ILE A N 1
ATOM 794 C CA . ILE A 1 93 ? 4.856 6.545 -1.671 1.00 87.62 93 ILE A CA 1
ATOM 795 C C . ILE A 1 93 ? 5.443 7.940 -1.926 1.00 87.62 93 ILE A C 1
ATOM 797 O O . ILE A 1 93 ? 5.293 8.466 -3.031 1.00 87.62 93 ILE A O 1
ATOM 801 N N . PRO A 1 94 ? 6.062 8.584 -0.921 1.00 84.31 94 PRO A N 1
ATOM 802 C CA . PRO A 1 94 ? 6.643 9.920 -1.073 1.00 84.31 94 PRO A CA 1
ATOM 803 C C . PRO A 1 94 ? 7.740 9.987 -2.143 1.00 84.31 94 PRO A C 1
ATOM 805 O O . PRO A 1 94 ? 7.874 10.984 -2.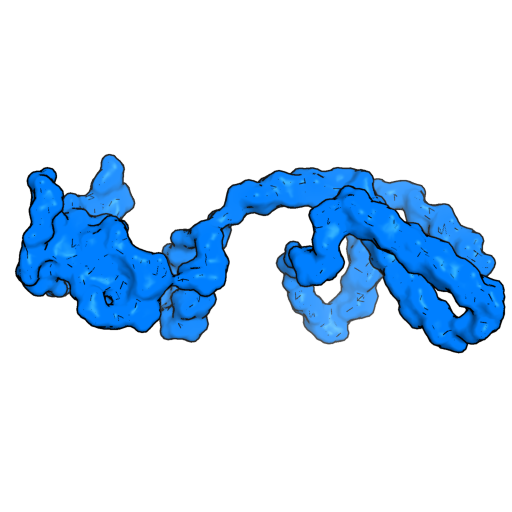849 1.00 84.31 94 PRO A O 1
ATOM 808 N N . GLU A 1 95 ? 8.509 8.911 -2.302 1.00 82.38 95 GLU A N 1
ATOM 809 C CA . GLU A 1 95 ? 9.601 8.810 -3.271 1.00 82.38 95 GLU A CA 1
ATOM 810 C C . GLU A 1 95 ? 9.099 8.907 -4.717 1.00 82.38 95 GLU A C 1
ATOM 812 O O . GLU A 1 95 ? 9.819 9.397 -5.589 1.00 82.38 95 GLU A O 1
ATOM 817 N N . LEU A 1 96 ? 7.842 8.521 -4.964 1.00 82.44 96 LEU A N 1
ATOM 818 C CA . LEU A 1 96 ? 7.239 8.511 -6.294 1.00 82.44 96 LEU A CA 1
ATOM 819 C C . LEU A 1 96 ? 7.176 9.910 -6.916 1.00 82.44 96 LEU A C 1
ATOM 821 O O . LEU A 1 96 ? 7.294 10.040 -8.130 1.00 82.44 96 LEU A O 1
ATOM 825 N N . GLU A 1 97 ? 7.032 10.966 -6.111 1.00 82.00 97 GLU A N 1
ATOM 826 C CA . GLU A 1 97 ? 7.029 12.338 -6.628 1.00 82.00 97 GLU A CA 1
ATOM 827 C C . GLU A 1 97 ? 8.350 12.672 -7.333 1.00 82.00 97 GLU A C 1
ATOM 829 O O . GLU A 1 97 ? 8.352 13.239 -8.428 1.00 82.00 97 GLU A O 1
ATOM 834 N N . ARG A 1 98 ? 9.480 12.298 -6.721 1.00 79.00 98 ARG A N 1
ATOM 835 C CA . ARG A 1 98 ? 10.805 12.510 -7.310 1.00 79.00 98 ARG A CA 1
ATOM 836 C C . ARG A 1 98 ? 10.955 11.700 -8.594 1.00 79.00 98 ARG A C 1
ATOM 838 O O . ARG A 1 98 ? 11.422 12.248 -9.588 1.00 79.00 98 ARG A O 1
ATOM 845 N N . GLU A 1 99 ? 10.521 10.443 -8.580 1.00 76.25 99 GLU A N 1
ATOM 846 C CA . GLU A 1 99 ? 10.602 9.572 -9.755 1.00 76.25 99 GLU A CA 1
ATOM 847 C C . GLU A 1 99 ? 9.780 10.108 -10.927 1.00 76.25 99 GLU A C 1
ATOM 849 O O . GLU A 1 99 ? 10.286 10.200 -12.040 1.00 76.25 99 GLU A O 1
ATOM 854 N N . ILE A 1 100 ? 8.550 10.570 -10.681 1.00 77.88 100 ILE A N 1
ATOM 855 C CA . ILE A 1 100 ? 7.711 11.189 -11.718 1.00 77.88 100 ILE A CA 1
ATOM 856 C C . ILE A 1 100 ? 8.409 12.413 -12.325 1.00 77.88 100 ILE A C 1
ATOM 858 O O . ILE A 1 100 ? 8.379 12.599 -13.541 1.00 77.88 100 ILE A O 1
ATOM 862 N N . ARG A 1 101 ? 9.058 13.251 -11.505 1.00 79.38 101 ARG A N 1
ATOM 863 C CA . ARG A 1 101 ? 9.804 14.415 -12.010 1.00 79.38 101 ARG A CA 1
ATOM 864 C C . ARG A 1 101 ? 10.959 13.998 -12.919 1.00 79.38 101 ARG A C 1
ATOM 866 O O . ARG A 1 101 ? 11.121 14.610 -13.967 1.00 79.38 101 ARG A O 1
ATOM 873 N N . ILE A 1 102 ? 11.729 12.978 -12.534 1.00 77.81 102 ILE A N 1
ATOM 874 C CA . ILE A 1 102 ? 12.862 12.467 -13.324 1.00 77.81 102 ILE A CA 1
ATOM 875 C C . ILE A 1 102 ? 12.370 11.846 -14.635 1.00 77.81 102 ILE A C 1
ATOM 877 O O . ILE A 1 102 ? 12.879 12.189 -15.700 1.00 77.81 102 ILE A O 1
ATOM 881 N N . ILE A 1 103 ? 11.348 10.990 -14.569 1.00 76.94 103 ILE A N 1
ATOM 882 C CA . ILE A 1 103 ? 10.787 10.288 -15.732 1.00 76.94 103 ILE A CA 1
ATOM 883 C C . ILE A 1 103 ? 10.255 11.271 -16.780 1.00 76.94 103 ILE A C 1
ATOM 885 O O . ILE A 1 103 ? 10.397 11.030 -17.974 1.00 76.94 103 ILE A O 1
ATOM 889 N N . ASN A 1 104 ? 9.689 12.396 -16.341 1.00 77.12 104 ASN A N 1
ATOM 890 C CA . ASN A 1 104 ? 9.162 13.427 -17.233 1.00 77.12 104 ASN A CA 1
ATOM 891 C C . ASN A 1 104 ? 10.240 14.355 -17.827 1.00 77.12 104 ASN A C 1
ATOM 893 O O . ASN A 1 104 ? 9.897 15.279 -18.564 1.00 77.12 104 ASN A O 1
ATOM 897 N N . THR A 1 105 ? 11.527 14.159 -17.521 1.00 81.12 105 THR A N 1
ATOM 898 C CA . THR A 1 105 ? 12.601 14.925 -18.173 1.00 81.12 105 THR A CA 1
ATOM 899 C C . THR A 1 105 ? 12.846 14.428 -19.597 1.00 81.12 105 THR A C 1
ATOM 901 O O . THR A 1 105 ? 12.843 13.225 -19.858 1.00 81.12 105 THR A O 1
ATOM 904 N N . GLU A 1 106 ? 13.118 15.345 -20.529 1.00 83.50 106 GLU A N 1
ATOM 905 C CA . GLU A 1 106 ? 13.410 14.996 -21.930 1.00 83.50 106 GLU A CA 1
ATOM 906 C C . GLU A 1 106 ? 14.599 14.043 -22.050 1.00 83.50 106 GLU A C 1
ATOM 908 O O . GLU A 1 106 ? 14.548 13.072 -22.796 1.00 83.50 106 GLU A O 1
ATOM 913 N N . GLN A 1 107 ? 15.643 14.272 -21.253 1.00 81.31 107 GLN A N 1
ATOM 914 C CA . GLN A 1 107 ? 16.837 13.429 -21.220 1.00 81.31 107 GLN A CA 1
ATOM 915 C C . GLN A 1 107 ? 16.494 11.977 -20.868 1.00 81.31 107 GLN A C 1
ATOM 917 O O . GLN A 1 107 ? 16.948 11.057 -21.553 1.00 81.31 107 GLN A O 1
ATOM 922 N N . TYR A 1 108 ? 15.668 11.766 -19.836 1.00 79.38 108 TYR A N 1
ATOM 923 C CA . TYR A 1 108 ? 15.238 10.431 -19.423 1.00 79.38 108 TYR A CA 1
ATOM 924 C C . TYR A 1 108 ? 14.350 9.782 -20.487 1.00 79.38 108 TYR A C 1
ATOM 926 O O . TYR A 1 108 ? 14.593 8.640 -20.873 1.00 79.38 108 TYR A O 1
ATOM 934 N N . MET A 1 109 ? 13.365 10.515 -21.017 1.00 79.50 109 MET A N 1
ATOM 935 C CA . MET A 1 109 ? 12.471 10.013 -22.066 1.00 79.50 109 MET A CA 1
ATOM 936 C C . MET A 1 109 ? 13.231 9.620 -23.340 1.00 79.50 109 MET A C 1
ATOM 938 O O . MET A 1 109 ? 12.973 8.553 -23.900 1.00 79.50 109 MET A O 1
ATOM 942 N N . HIS A 1 110 ? 14.193 10.436 -23.783 1.00 83.00 110 HIS A N 1
ATOM 943 C CA . HIS A 1 110 ? 15.032 10.141 -24.948 1.00 83.00 110 HIS A CA 1
ATOM 944 C C . HIS A 1 110 ? 15.897 8.905 -24.711 1.00 83.00 110 HIS A C 1
ATOM 946 O O . HIS A 1 110 ? 15.905 7.988 -25.531 1.00 83.00 110 HIS A O 1
ATOM 952 N N . SER A 1 111 ? 16.570 8.848 -23.560 1.00 81.88 111 SER A N 1
ATOM 953 C CA . SER A 1 111 ? 17.439 7.728 -23.193 1.00 81.88 111 SER A CA 1
ATOM 954 C C . SER A 1 111 ? 16.654 6.415 -23.096 1.00 81.88 111 SER A C 1
ATOM 956 O O . SER A 1 111 ? 17.101 5.388 -23.601 1.00 81.88 111 SER A O 1
ATOM 958 N N . LEU A 1 112 ? 15.445 6.452 -22.524 1.00 82.06 112 LEU A N 1
ATOM 959 C CA . LEU A 1 112 ? 14.557 5.294 -22.435 1.00 82.06 112 LEU A CA 1
ATOM 960 C C . LEU A 1 112 ? 14.049 4.841 -23.811 1.00 82.06 112 LEU A C 1
ATOM 962 O O . LEU A 1 112 ? 14.059 3.647 -24.108 1.00 82.06 112 LEU A O 1
ATOM 966 N N . THR A 1 113 ? 13.617 5.784 -24.652 1.00 82.50 113 THR A N 1
ATOM 967 C CA . THR A 1 113 ? 13.154 5.491 -26.019 1.00 82.50 113 THR A CA 1
ATOM 968 C C . THR A 1 113 ? 14.269 4.834 -26.826 1.00 82.50 113 THR A C 1
ATOM 970 O O . THR A 1 113 ? 14.051 3.822 -27.493 1.00 82.50 113 THR A O 1
ATOM 973 N N . TRP A 1 114 ? 15.491 5.356 -26.707 1.00 85.88 114 TRP A N 1
ATOM 974 C CA . TRP A 1 114 ? 16.643 4.794 -27.394 1.00 85.88 114 TRP A CA 1
ATOM 975 C C . TRP A 1 114 ? 17.006 3.399 -26.879 1.00 85.88 114 TRP A C 1
ATOM 977 O O . TRP A 1 114 ? 17.220 2.483 -27.670 1.00 85.88 114 TRP A O 1
ATOM 987 N N . GLN A 1 115 ? 16.963 3.181 -25.563 1.00 81.69 115 GLN A N 1
ATOM 988 C CA . GLN A 1 115 ? 17.185 1.861 -24.974 1.00 81.69 115 GLN A CA 1
ATOM 989 C C . GLN A 1 115 ? 16.160 0.817 -25.466 1.00 81.69 115 GLN A C 1
ATOM 991 O O . GLN A 1 115 ? 16.515 -0.345 -25.690 1.00 81.69 115 GLN A O 1
ATOM 996 N N . GLN A 1 116 ? 14.898 1.213 -25.662 1.00 79.62 116 GLN A N 1
ATOM 997 C CA . GLN A 1 116 ? 13.861 0.351 -26.243 1.00 79.62 116 GLN A CA 1
ATOM 998 C C . GLN A 1 116 ? 14.139 0.040 -27.719 1.00 79.62 116 GLN A C 1
ATOM 1000 O O . GLN A 1 116 ? 14.073 -1.125 -28.114 1.00 79.62 116 GLN A O 1
ATOM 1005 N N . ALA A 1 117 ? 14.514 1.046 -28.514 1.00 82.81 117 ALA A N 1
ATOM 1006 C CA . ALA A 1 117 ? 14.880 0.860 -29.917 1.00 82.81 117 ALA A CA 1
ATOM 1007 C C . ALA A 1 117 ? 16.092 -0.076 -30.071 1.00 82.81 117 ALA A C 1
ATOM 1009 O O . ALA A 1 117 ? 16.025 -1.045 -30.828 1.00 82.81 117 ALA A O 1
ATOM 1010 N N . LEU A 1 118 ? 17.155 0.138 -29.285 1.00 78.94 118 LEU A N 1
ATOM 1011 C CA . LEU A 1 118 ? 18.333 -0.735 -29.241 1.00 78.94 118 LEU A CA 1
ATOM 1012 C C . LEU A 1 118 ? 17.969 -2.171 -28.863 1.00 78.94 118 LEU A C 1
ATOM 1014 O O . LEU A 1 118 ? 18.495 -3.112 -29.448 1.00 78.94 118 LEU A O 1
ATOM 1018 N N . THR A 1 119 ? 17.055 -2.360 -27.910 1.00 79.31 119 THR A N 1
ATOM 1019 C CA . THR A 1 119 ? 16.607 -3.704 -27.517 1.00 79.31 119 THR A CA 1
ATOM 1020 C C . THR A 1 119 ? 15.891 -4.405 -28.675 1.00 79.31 119 THR A C 1
ATOM 1022 O O . THR A 1 119 ? 16.232 -5.544 -28.984 1.00 79.31 119 THR A O 1
ATOM 1025 N N . GLY A 1 120 ? 14.992 -3.714 -29.385 1.00 77.50 120 GLY A N 1
ATOM 1026 C CA . GLY A 1 120 ? 14.320 -4.273 -30.564 1.00 77.50 120 GLY A CA 1
ATOM 1027 C C . GLY A 1 120 ? 15.271 -4.566 -31.733 1.00 77.50 120 GLY A C 1
ATOM 1028 O O . GLY A 1 120 ? 15.113 -5.573 -32.422 1.00 77.50 120 GLY A O 1
ATOM 1029 N N . LEU A 1 121 ? 16.289 -3.725 -31.949 1.00 79.56 121 LEU A N 1
ATOM 1030 C CA . LEU A 1 121 ? 17.334 -3.972 -32.950 1.00 79.56 121 LEU A CA 1
ATOM 1031 C C . LEU A 1 121 ? 18.196 -5.186 -32.580 1.00 79.56 121 LEU A C 1
ATOM 1033 O O . LEU A 1 121 ? 18.441 -6.041 -33.431 1.00 79.56 121 LEU A O 1
ATOM 1037 N N . LEU A 1 122 ? 18.603 -5.301 -31.311 1.00 78.19 122 LEU A N 1
ATOM 1038 C CA . LEU A 1 122 ? 19.359 -6.447 -30.803 1.00 78.19 122 LEU A CA 1
ATOM 1039 C C . LEU A 1 122 ? 18.574 -7.754 -30.964 1.00 78.19 122 LEU A C 1
ATOM 1041 O O . LEU A 1 122 ? 19.146 -8.738 -31.418 1.00 78.19 122 LEU A O 1
ATOM 1045 N N . GLU A 1 123 ? 17.278 -7.772 -30.641 1.00 77.31 123 GLU A N 1
ATOM 1046 C CA . GLU A 1 123 ? 16.412 -8.948 -30.826 1.00 77.31 123 GLU A CA 1
ATOM 1047 C C . GLU A 1 123 ? 16.328 -9.381 -32.296 1.00 77.31 123 GLU A C 1
ATOM 1049 O O . GLU A 1 123 ? 16.427 -10.569 -32.597 1.00 77.31 123 GLU A O 1
ATOM 1054 N N . ARG A 1 124 ? 16.214 -8.427 -33.230 1.00 75.69 124 ARG A N 1
ATOM 1055 C CA . ARG A 1 124 ? 16.166 -8.713 -34.676 1.00 75.69 124 ARG A CA 1
ATOM 1056 C C . ARG A 1 124 ? 17.503 -9.188 -35.239 1.00 75.69 124 ARG A C 1
ATOM 1058 O O . ARG A 1 124 ? 17.515 -9.982 -36.172 1.00 75.69 124 ARG A O 1
ATOM 1065 N N . MET A 1 125 ? 18.620 -8.710 -34.694 1.00 73.62 125 MET A N 1
ATOM 1066 C CA . MET A 1 125 ? 19.959 -9.046 -35.189 1.00 73.62 125 MET A CA 1
ATOM 1067 C C . MET A 1 125 ? 20.511 -10.375 -34.652 1.00 73.62 125 MET A C 1
ATOM 1069 O O . MET A 1 125 ? 21.511 -10.865 -35.169 1.00 73.62 125 MET A O 1
ATOM 1073 N N . GLN A 1 126 ? 19.845 -11.017 -33.684 1.00 69.25 126 GLN A N 1
ATOM 1074 C CA . GLN A 1 126 ? 20.244 -12.334 -33.155 1.00 69.25 126 GLN A CA 1
ATOM 1075 C C . GLN A 1 126 ? 20.272 -13.455 -34.209 1.00 69.25 126 GLN A C 1
ATOM 1077 O O . GLN A 1 126 ? 20.899 -14.490 -33.985 1.00 69.25 126 GLN A O 1
ATOM 1082 N N . THR A 1 127 ? 19.613 -13.272 -35.355 1.00 74.69 127 THR A N 1
ATOM 1083 C CA . THR A 1 127 ? 19.601 -14.248 -36.454 1.00 74.69 127 THR A CA 1
ATOM 1084 C C . THR A 1 127 ? 20.858 -14.213 -37.326 1.00 74.69 127 THR A C 1
ATOM 1086 O O . THR A 1 127 ? 21.082 -15.149 -38.092 1.00 74.69 127 THR A O 1
ATOM 1089 N N . TYR A 1 128 ? 21.680 -13.165 -37.224 1.00 73.94 128 TYR A N 1
ATOM 1090 C CA . TYR A 1 128 ? 22.869 -12.963 -38.055 1.00 73.94 128 TYR A CA 1
ATOM 1091 C C . TYR A 1 128 ? 24.132 -13.410 -37.301 1.00 73.94 128 TYR A C 1
ATOM 1093 O O . TYR A 1 128 ? 24.324 -13.089 -36.128 1.00 73.94 128 TYR A O 1
ATOM 1101 N N . GLN A 1 129 ? 24.989 -14.209 -37.950 1.00 72.31 129 GLN A N 1
ATOM 1102 C CA . GLN A 1 129 ? 26.172 -14.828 -37.321 1.00 72.31 129 GLN A CA 1
ATOM 1103 C C . GLN A 1 129 ? 27.512 -14.362 -37.902 1.00 72.31 129 GLN A C 1
ATOM 1105 O O . GLN A 1 129 ? 28.561 -14.840 -37.461 1.00 72.31 129 GLN A O 1
ATOM 1110 N N . ASP A 1 130 ? 27.490 -13.455 -38.872 1.00 86.81 130 ASP A N 1
ATOM 1111 C CA . ASP A 1 130 ? 28.678 -12.908 -39.515 1.00 86.81 130 ASP A CA 1
ATOM 1112 C C . ASP A 1 130 ? 29.531 -12.060 -38.555 1.00 86.81 130 ASP A C 1
ATOM 1114 O O . ASP A 1 130 ? 29.079 -11.562 -37.519 1.00 86.81 130 ASP A O 1
ATOM 1118 N N . ALA A 1 131 ? 30.820 -11.950 -38.880 1.00 81.19 131 ALA A N 1
ATOM 1119 C CA . ALA A 1 131 ? 31.805 -11.291 -38.027 1.00 81.19 131 ALA A CA 1
ATOM 1120 C C . ALA A 1 131 ? 31.535 -9.785 -37.864 1.00 81.19 131 ALA A C 1
ATOM 1122 O O . ALA A 1 131 ? 31.788 -9.247 -36.786 1.00 81.19 131 ALA A O 1
ATOM 1123 N N . GLU A 1 132 ? 30.995 -9.129 -38.894 1.00 83.19 132 GLU A N 1
ATOM 1124 C CA . GLU A 1 132 ? 30.617 -7.713 -38.848 1.00 83.19 132 GLU A CA 1
ATOM 1125 C C . GLU A 1 132 ? 29.398 -7.496 -37.944 1.00 83.19 132 GLU A C 1
ATOM 1127 O O . GLU A 1 132 ? 29.464 -6.692 -37.013 1.00 83.19 132 GLU A O 1
ATOM 1132 N N . SER A 1 133 ? 28.338 -8.295 -38.103 1.00 79.81 133 SER A N 1
ATOM 1133 C CA . SER A 1 133 ? 27.158 -8.248 -37.230 1.00 79.81 133 SER A CA 1
ATOM 1134 C C . SER A 1 133 ? 27.517 -8.485 -35.766 1.00 79.81 133 SER A C 1
ATOM 1136 O O . SER A 1 133 ? 26.997 -7.804 -34.887 1.00 79.81 133 SER A O 1
ATOM 1138 N N . ARG A 1 134 ? 28.469 -9.381 -35.465 1.00 79.38 134 ARG A N 1
ATOM 1139 C CA . ARG A 1 134 ? 28.956 -9.584 -34.086 1.00 79.38 134 ARG A CA 1
ATOM 1140 C C . ARG A 1 134 ? 29.639 -8.347 -33.497 1.00 79.38 134 ARG A C 1
ATOM 1142 O O . ARG A 1 134 ? 29.492 -8.103 -32.300 1.00 79.38 134 ARG A O 1
ATOM 1149 N N . GLN A 1 135 ? 30.366 -7.569 -34.300 1.00 84.56 135 GLN A N 1
ATOM 1150 C CA . GLN A 1 135 ? 30.977 -6.317 -33.838 1.00 84.56 135 GLN A CA 1
ATOM 1151 C C . GLN A 1 135 ? 29.919 -5.241 -33.577 1.00 84.56 135 GLN A C 1
ATOM 1153 O O . GLN A 1 135 ? 29.967 -4.581 -32.538 1.00 84.56 135 GLN A O 1
ATOM 1158 N N . VAL A 1 136 ? 28.928 -5.116 -34.465 1.00 84.44 136 VAL A N 1
ATOM 1159 C CA . VAL A 1 136 ? 27.800 -4.183 -34.302 1.00 84.44 136 VAL A CA 1
ATOM 1160 C C . VAL A 1 136 ? 26.973 -4.534 -33.062 1.00 84.44 136 VAL A C 1
ATOM 1162 O O . VAL A 1 136 ? 26.697 -3.667 -32.235 1.00 84.44 136 VAL A O 1
ATOM 1165 N N . LEU A 1 137 ? 26.664 -5.819 -32.864 1.00 82.88 137 LEU A N 1
ATOM 1166 C CA . LEU A 1 137 ? 25.983 -6.316 -31.667 1.00 82.88 137 LEU A CA 1
ATOM 1167 C C . LEU A 1 137 ? 26.757 -5.968 -30.388 1.00 82.88 137 LEU A C 1
ATOM 1169 O O . LEU A 1 137 ? 26.160 -5.497 -29.422 1.00 82.88 137 LEU A O 1
ATOM 1173 N N . ALA A 1 138 ? 28.081 -6.155 -30.375 1.00 82.88 138 ALA A N 1
ATOM 1174 C CA . ALA A 1 138 ? 28.911 -5.811 -29.222 1.00 82.88 138 ALA A CA 1
ATOM 1175 C C . ALA A 1 138 ? 28.906 -4.298 -28.927 1.00 82.88 138 ALA A C 1
ATOM 1177 O O . ALA A 1 138 ? 28.823 -3.903 -27.762 1.00 82.88 138 ALA A O 1
ATOM 1178 N N . ALA A 1 139 ? 28.943 -3.456 -29.964 1.00 86.00 139 ALA A N 1
ATOM 1179 C CA . ALA 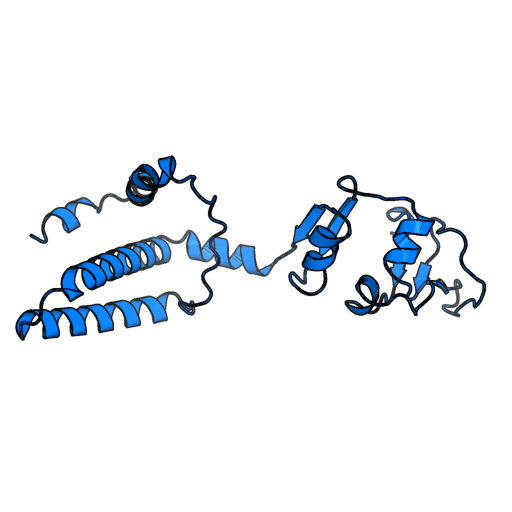A 1 139 ? 28.856 -2.004 -29.825 1.00 86.00 139 ALA A CA 1
ATOM 1180 C C . ALA A 1 139 ? 27.497 -1.565 -29.254 1.00 86.00 139 ALA A C 1
ATOM 1182 O O . ALA A 1 139 ? 27.456 -0.825 -28.273 1.00 86.00 139 ALA A O 1
ATOM 1183 N N . TRP A 1 140 ? 26.390 -2.090 -29.782 1.00 83.12 140 TRP A N 1
ATOM 1184 C CA . TRP A 1 140 ? 25.043 -1.789 -29.284 1.00 83.12 140 TRP A CA 1
ATOM 1185 C C . TRP A 1 140 ? 24.788 -2.331 -27.878 1.00 83.12 140 TRP A C 1
ATOM 1187 O O . TRP A 1 140 ? 24.114 -1.687 -27.076 1.00 83.12 140 TRP A O 1
ATOM 1197 N N . MET A 1 141 ? 25.351 -3.492 -27.529 1.00 81.25 141 MET A N 1
ATOM 1198 C CA . MET A 1 141 ? 25.305 -3.998 -26.154 1.00 81.25 141 MET A CA 1
ATOM 1199 C C . MET A 1 141 ? 26.044 -3.069 -25.186 1.00 81.25 141 MET A C 1
ATOM 1201 O O . MET A 1 141 ? 25.556 -2.857 -24.074 1.00 81.25 141 MET A O 1
ATOM 1205 N N . LYS A 1 142 ? 27.182 -2.499 -25.603 1.00 86.50 142 LYS A N 1
ATOM 1206 C CA . LYS A 1 142 ? 27.936 -1.517 -24.815 1.00 86.50 142 LYS A CA 1
ATOM 1207 C C . LYS A 1 142 ? 27.155 -0.210 -24.653 1.00 86.50 142 LYS A C 1
ATOM 1209 O O . LYS A 1 142 ? 26.990 0.252 -23.529 1.00 86.50 142 LYS A O 1
ATOM 1214 N N . GLU A 1 143 ? 26.615 0.334 -25.737 1.00 85.00 143 GLU A N 1
ATOM 1215 C CA . GLU A 1 143 ? 25.806 1.559 -25.712 1.00 85.00 143 GLU A CA 1
ATOM 1216 C C . GLU A 1 143 ? 24.560 1.402 -24.825 1.00 85.00 143 GLU A C 1
ATOM 1218 O O . GLU A 1 143 ? 24.270 2.239 -23.970 1.00 85.00 143 GLU A O 1
ATOM 1223 N N . ARG A 1 144 ? 23.868 0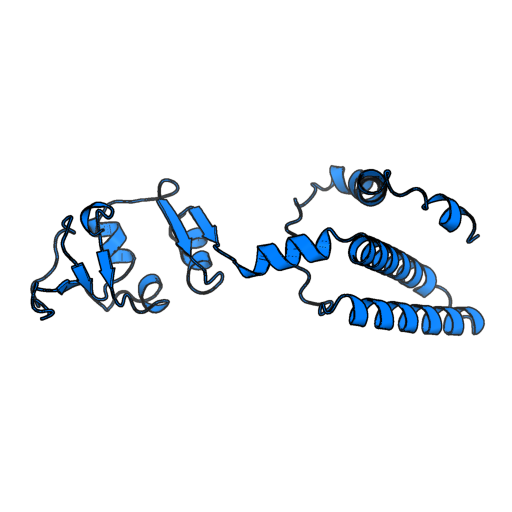.260 -24.927 1.00 80.94 144 ARG A N 1
ATOM 1224 C CA . ARG A 1 144 ? 22.742 -0.077 -24.046 1.00 80.94 144 ARG A CA 1
ATOM 1225 C C . ARG A 1 144 ? 23.149 -0.107 -22.567 1.00 80.94 144 ARG A C 1
ATOM 1227 O O . ARG A 1 144 ? 22.366 0.308 -21.713 1.00 80.94 144 ARG A O 1
ATOM 1234 N N . GLN A 1 145 ? 24.349 -0.600 -22.254 1.00 79.94 145 GLN A N 1
ATOM 1235 C CA . GLN A 1 145 ? 24.866 -0.630 -20.884 1.00 79.94 145 GLN A CA 1
ATOM 1236 C C . GLN A 1 145 ? 25.144 0.785 -20.352 1.00 79.94 145 GLN A C 1
ATOM 1238 O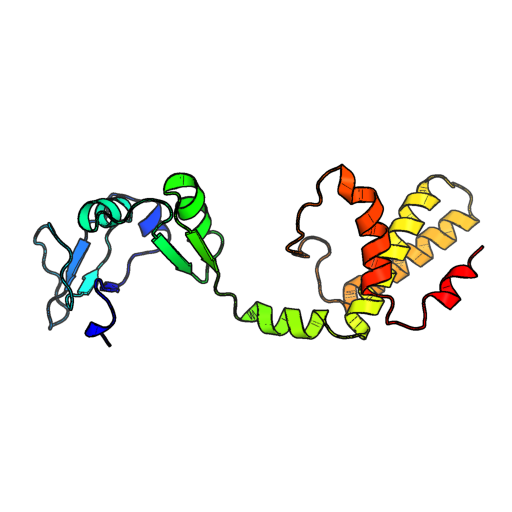 O . GLN A 1 145 ? 24.814 1.079 -19.205 1.00 79.94 145 GLN A O 1
ATOM 1243 N N . GLU A 1 146 ? 25.704 1.667 -21.180 1.00 84.12 146 GLU A N 1
ATOM 1244 C CA . GLU A 1 146 ? 25.981 3.065 -20.824 1.00 84.12 146 GLU A CA 1
ATOM 1245 C C . GLU A 1 146 ? 24.687 3.843 -20.525 1.00 84.12 146 GLU A C 1
ATOM 1247 O O . GLU A 1 146 ? 24.593 4.514 -19.494 1.00 84.12 146 GLU A O 1
ATOM 1252 N N . LEU A 1 147 ? 23.649 3.669 -21.352 1.00 77.50 147 LEU A N 1
ATOM 1253 C CA . LEU A 1 147 ? 22.319 4.247 -21.114 1.00 77.50 147 LEU A CA 1
ATOM 1254 C C . LEU A 1 147 ? 21.678 3.717 -19.826 1.00 77.50 147 LEU A C 1
ATOM 1256 O O . LEU A 1 147 ? 21.092 4.484 -19.064 1.00 77.50 147 LEU A O 1
ATOM 1260 N N . SER A 1 148 ? 21.828 2.420 -19.537 1.00 71.69 148 SER A N 1
ATOM 1261 C CA . SER A 1 148 ? 21.307 1.833 -18.298 1.00 71.69 148 SER A CA 1
ATOM 1262 C C . SER A 1 148 ? 21.957 2.440 -17.051 1.00 71.69 148 SER A C 1
ATOM 1264 O O . SER A 1 148 ? 21.272 2.635 -16.047 1.00 71.69 148 SER A O 1
ATOM 1266 N N . CYS A 1 149 ? 23.256 2.751 -17.100 1.00 71.12 149 CYS A N 1
ATOM 1267 C CA . CYS A 1 149 ? 23.955 3.430 -16.008 1.00 71.12 149 CYS A CA 1
ATOM 1268 C C . CYS A 1 149 ? 23.446 4.867 -15.813 1.00 71.12 149 CYS A C 1
ATOM 1270 O O . CYS A 1 149 ? 23.270 5.303 -14.677 1.00 71.12 149 CYS A O 1
ATOM 1272 N N . LEU A 1 150 ? 23.170 5.586 -16.908 1.00 70.25 150 LEU A N 1
ATOM 1273 C CA . LEU A 1 150 ? 22.665 6.966 -16.881 1.00 70.25 150 LEU A CA 1
ATOM 1274 C C . LEU A 1 150 ? 21.260 7.079 -16.289 1.00 70.25 150 LEU A C 1
ATOM 1276 O O . LEU A 1 150 ? 20.965 8.041 -15.584 1.00 70.25 150 LEU A O 1
ATOM 1280 N N . LEU A 1 151 ? 20.403 6.088 -16.534 1.00 67.69 151 LEU A N 1
ATOM 1281 C CA . LEU A 1 151 ? 19.057 6.072 -15.969 1.00 67.69 151 LEU A CA 1
ATOM 1282 C C . LEU A 1 151 ? 19.060 5.767 -14.461 1.00 67.69 151 LEU A C 1
ATOM 1284 O O . LEU A 1 151 ? 18.035 5.958 -13.821 1.00 67.69 151 LEU A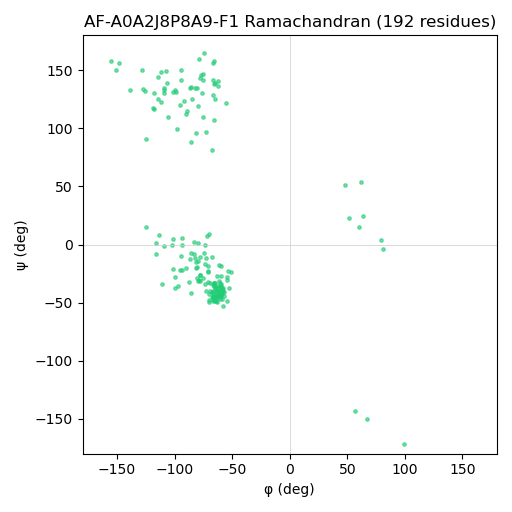 O 1
ATOM 1288 N N . ASN A 1 152 ? 20.180 5.323 -13.872 1.00 62.16 152 ASN A N 1
ATOM 1289 C CA . ASN A 1 152 ? 20.301 4.933 -12.457 1.00 62.16 152 ASN A CA 1
ATOM 1290 C C . ASN A 1 152 ? 19.223 3.925 -11.987 1.00 62.16 152 ASN A C 1
ATOM 1292 O O . ASN A 1 152 ? 18.921 3.810 -10.800 1.00 62.16 152 ASN A O 1
ATOM 1296 N N . TYR A 1 153 ? 18.641 3.180 -12.929 1.00 55.78 153 TYR A N 1
ATOM 1297 C CA . TYR A 1 153 ? 17.639 2.147 -12.701 1.00 55.78 153 TYR A CA 1
ATOM 1298 C C . TYR A 1 153 ? 18.272 0.780 -12.962 1.00 55.78 153 TYR A C 1
ATOM 1300 O O . TYR A 1 153 ? 18.854 0.540 -14.021 1.00 55.78 153 TYR A O 1
ATOM 1308 N N . ARG A 1 154 ? 18.115 -0.160 -12.021 1.00 44.31 154 ARG A N 1
ATOM 1309 C CA . ARG A 1 154 ? 18.332 -1.580 -12.331 1.00 44.31 154 ARG A CA 1
ATOM 1310 C C . ARG A 1 154 ? 17.252 -2.019 -13.316 1.00 44.31 154 ARG A C 1
ATOM 1312 O O . ARG A 1 154 ? 16.067 -1.839 -13.038 1.00 44.31 154 ARG A O 1
ATOM 1319 N N . VAL A 1 155 ? 17.679 -2.642 -14.416 1.00 45.25 155 VAL A N 1
ATOM 1320 C CA . VAL A 1 155 ? 16.827 -3.196 -15.490 1.00 45.25 155 VAL A CA 1
ATOM 1321 C C . VAL A 1 155 ? 15.718 -4.115 -14.939 1.00 45.25 155 VAL A C 1
ATOM 1323 O O . VAL A 1 155 ? 14.658 -4.245 -15.541 1.00 45.25 155 VAL A O 1
ATOM 1326 N N . ASP A 1 156 ? 15.927 -4.680 -13.748 1.00 45.00 156 ASP A N 1
ATOM 1327 C CA . ASP A 1 156 ? 15.025 -5.625 -13.081 1.00 45.00 156 ASP A CA 1
ATOM 1328 C C . ASP A 1 156 ? 13.835 -4.972 -12.337 1.00 45.00 156 ASP A C 1
ATOM 1330 O O . ASP A 1 156 ? 12.908 -5.679 -11.947 1.00 45.00 156 ASP A O 1
ATOM 1334 N N . PHE A 1 157 ? 13.851 -3.652 -12.086 1.00 40.81 157 PHE A N 1
ATOM 1335 C CA . PHE A 1 157 ? 12.919 -2.992 -11.147 1.00 40.81 157 PHE A CA 1
ATOM 1336 C C . PHE A 1 157 ? 12.111 -1.827 -11.731 1.00 40.81 157 PHE A C 1
ATOM 1338 O O . PHE A 1 157 ? 11.508 -1.058 -10.981 1.00 40.81 157 PHE A O 1
ATOM 1345 N N . THR A 1 158 ? 12.048 -1.672 -13.053 1.00 41.97 158 THR A N 1
ATOM 1346 C CA . THR A 1 158 ? 11.257 -0.586 -13.644 1.00 41.97 158 THR A CA 1
ATOM 1347 C C . THR A 1 158 ? 9.756 -0.874 -13.515 1.00 41.97 158 THR A C 1
ATOM 1349 O O . THR A 1 158 ? 9.163 -1.609 -14.308 1.00 41.97 158 THR A O 1
ATOM 1352 N N . PHE A 1 159 ? 9.129 -0.300 -12.487 1.00 34.28 159 PHE A N 1
ATOM 1353 C CA . PHE A 1 159 ? 7.696 -0.428 -12.249 1.00 34.28 159 PHE A CA 1
ATOM 1354 C C . PHE A 1 159 ? 6.930 0.569 -13.121 1.00 34.28 159 PHE A C 1
ATOM 1356 O O . PHE A 1 159 ? 6.738 1.729 -12.767 1.00 34.28 159 PHE A O 1
ATOM 1363 N N . TYR A 1 160 ? 6.466 0.100 -14.274 1.00 42.97 160 TYR A N 1
ATOM 1364 C CA . TYR A 1 160 ? 5.452 0.798 -15.049 1.00 42.97 160 TYR A CA 1
ATOM 1365 C C . TYR A 1 160 ? 4.083 0.314 -14.567 1.00 42.97 160 TYR A C 1
ATOM 1367 O O . TYR A 1 160 ? 3.768 -0.859 -14.792 1.00 42.97 160 TYR A O 1
ATOM 1375 N N . PRO A 1 161 ? 3.224 1.154 -13.963 1.00 34.53 161 PRO A N 1
ATOM 1376 C CA . PRO A 1 161 ? 1.809 0.833 -13.879 1.00 34.53 161 PRO A CA 1
ATOM 1377 C C . PRO A 1 161 ? 1.239 0.886 -15.302 1.00 34.53 161 PRO A C 1
ATOM 1379 O O . PRO A 1 161 ? 0.687 1.889 -15.750 1.00 34.53 161 PRO A O 1
ATOM 1382 N N . ARG A 1 162 ? 1.439 -0.195 -16.059 1.00 42.56 162 ARG A N 1
ATOM 1383 C CA . ARG A 1 162 ? 0.840 -0.369 -17.376 1.00 42.56 162 ARG A CA 1
ATOM 1384 C C . ARG A 1 162 ? -0.619 -0.744 -17.159 1.00 42.56 162 ARG A C 1
ATOM 1386 O O . ARG A 1 162 ? -0.910 -1.696 -16.436 1.00 42.56 162 ARG A O 1
ATOM 1393 N N . ARG A 1 163 ? -1.541 -0.065 -17.846 1.00 38.91 163 ARG A N 1
ATOM 1394 C CA . ARG A 1 163 ? -2.769 -0.759 -18.251 1.00 38.91 163 ARG A CA 1
ATOM 1395 C C . ARG A 1 163 ? -2.310 -1.981 -19.033 1.00 38.91 163 ARG A C 1
ATOM 1397 O O . ARG A 1 163 ? -1.551 -1.820 -19.983 1.00 38.91 163 ARG A O 1
ATOM 1404 N N . THR A 1 164 ? -2.691 -3.175 -18.601 1.00 45.81 164 THR A N 1
ATOM 1405 C CA . THR A 1 164 ? -2.482 -4.383 -19.398 1.00 45.81 164 THR A CA 1
ATOM 1406 C C . THR A 1 164 ? -3.365 -4.221 -20.633 1.00 45.81 164 THR A C 1
ATOM 1408 O O . THR A 1 164 ? -4.588 -4.250 -20.471 1.00 45.81 164 THR A O 1
ATOM 1411 N N . PRO A 1 165 ? -2.804 -3.960 -21.829 1.00 44.72 165 PRO A N 1
ATOM 1412 C CA . PRO A 1 165 ? -3.627 -3.854 -23.018 1.00 44.72 165 PRO A CA 1
ATOM 1413 C C . PRO A 1 165 ? -4.224 -5.233 -23.272 1.00 44.72 165 PRO A C 1
ATOM 1415 O O . PRO A 1 165 ? -3.547 -6.257 -23.112 1.00 44.72 165 PRO A O 1
ATOM 1418 N N . LEU A 1 166 ? -5.497 -5.280 -23.641 1.00 48.97 166 LEU A N 1
ATOM 1419 C CA . LEU A 1 166 ? -6.101 -6.539 -24.066 1.00 48.97 166 LEU A CA 1
ATOM 1420 C C . LEU A 1 166 ? -5.428 -7.000 -25.370 1.00 48.97 166 LEU A C 1
ATOM 1422 O O . LEU A 1 166 ? -4.853 -6.195 -26.098 1.00 48.97 166 LEU A O 1
ATOM 1426 N N . GLN A 1 167 ? -5.489 -8.296 -25.696 1.00 47.12 167 GLN A N 1
ATOM 1427 C CA . GLN A 1 167 ? -4.763 -8.873 -26.846 1.00 47.12 167 GLN A CA 1
ATOM 1428 C C . GLN A 1 167 ? -5.035 -8.163 -28.191 1.00 47.12 167 GLN A C 1
ATOM 1430 O O . GLN A 1 167 ? -4.200 -8.216 -29.088 1.00 47.12 167 GLN A O 1
ATOM 1435 N N . HIS A 1 168 ? -6.164 -7.459 -28.322 1.00 54.94 168 HIS A N 1
ATOM 1436 C CA . HIS A 1 168 ? -6.526 -6.681 -29.510 1.00 54.94 168 HIS A CA 1
ATOM 1437 C C . HIS A 1 168 ? -5.973 -5.239 -29.527 1.00 54.94 168 HIS A C 1
ATOM 1439 O O . HIS A 1 168 ? -6.002 -4.592 -30.567 1.00 54.94 168 HIS A O 1
ATOM 1445 N N . GLU A 1 169 ? -5.450 -4.733 -28.407 1.00 41.72 169 GLU A N 1
ATOM 1446 C CA . GLU A 1 169 ? -4.827 -3.404 -28.273 1.00 41.72 169 GLU A CA 1
ATOM 1447 C C . GLU A 1 169 ? -3.293 -3.463 -28.458 1.00 41.72 169 GLU A C 1
ATOM 1449 O O . GLU A 1 169 ? -2.630 -2.434 -28.597 1.00 41.72 169 GLU A O 1
ATOM 1454 N N . ALA A 1 170 ? -2.721 -4.676 -28.502 1.00 45.12 170 ALA A N 1
ATOM 1455 C CA . ALA A 1 170 ? -1.285 -4.949 -28.613 1.00 45.12 170 ALA A CA 1
ATOM 1456 C C . ALA A 1 170 ? -0.584 -4.395 -29.887 1.00 45.12 170 ALA A C 1
ATOM 1458 O O . ALA A 1 170 ? 0.576 -3.996 -29.783 1.00 45.12 170 ALA A O 1
ATOM 1459 N N . PRO A 1 171 ? -1.224 -4.315 -31.070 1.00 44.47 171 PRO A N 1
ATOM 1460 C CA . PRO A 1 171 ? -0.595 -3.706 -32.247 1.00 44.47 171 PRO A CA 1
ATOM 1461 C C . PRO A 1 171 ? -0.616 -2.169 -32.211 1.00 44.47 171 PRO A C 1
ATOM 1463 O O . PRO A 1 171 ? 0.306 -1.527 -32.694 1.00 44.47 171 PRO A O 1
ATOM 1466 N N . LEU A 1 172 ? -1.648 -1.572 -31.602 1.00 42.94 172 LEU A N 1
ATOM 1467 C CA . LEU A 1 172 ? -1.858 -0.119 -31.574 1.00 42.94 172 LEU A CA 1
ATOM 1468 C C . LEU A 1 172 ? -1.009 0.592 -30.510 1.00 42.94 172 LEU A C 1
ATOM 1470 O O . LEU A 1 172 ? -0.655 1.754 -30.694 1.00 42.94 172 LEU A O 1
ATOM 1474 N N . TRP A 1 173 ? -0.659 -0.082 -29.407 1.00 39.38 173 TRP A N 1
ATOM 1475 C CA . TRP A 1 173 ? 0.112 0.552 -28.327 1.00 39.38 173 TRP A CA 1
ATOM 1476 C C . TRP A 1 173 ? 1.619 0.668 -28.615 1.00 39.38 173 TRP A C 1
ATOM 1478 O O . TRP A 1 173 ? 2.241 1.619 -28.143 1.00 39.38 173 TRP A O 1
ATOM 1488 N N . MET A 1 174 ? 2.211 -0.257 -29.388 1.00 36.94 174 MET A N 1
ATOM 1489 C CA . MET A 1 174 ? 3.607 -0.123 -29.837 1.00 36.94 174 MET A CA 1
ATOM 1490 C C . MET A 1 174 ? 3.761 1.116 -30.728 1.00 36.94 174 MET A C 1
ATOM 1492 O O . MET A 1 174 ? 4.673 1.908 -30.507 1.00 36.94 174 MET A O 1
ATOM 1496 N N . ASP A 1 175 ? 2.793 1.364 -31.616 1.00 38.22 175 ASP A N 1
ATOM 1497 C CA . ASP A 1 175 ? 2.705 2.607 -32.393 1.00 38.22 175 ASP A CA 1
ATOM 1498 C C . ASP A 1 175 ? 2.308 3.823 -31.527 1.00 38.22 175 ASP A C 1
ATOM 1500 O O . ASP A 1 175 ? 2.630 4.967 -31.855 1.00 38.22 175 ASP A O 1
ATOM 1504 N N . GLN A 1 176 ? 1.646 3.620 -30.380 1.00 38.47 176 GLN A N 1
ATOM 1505 C CA . GLN A 1 176 ? 1.303 4.695 -29.438 1.00 38.47 176 GLN A CA 1
ATOM 1506 C C . GLN A 1 176 ? 2.396 5.136 -28.478 1.00 38.47 176 GLN A C 1
ATOM 1508 O O . GLN A 1 176 ? 2.364 6.282 -28.030 1.00 38.47 176 GLN A O 1
ATOM 1513 N N . LEU A 1 177 ? 3.419 4.320 -28.240 1.00 42.50 177 LEU A N 1
ATOM 1514 C CA . LEU A 1 177 ? 4.659 4.812 -27.639 1.00 42.50 177 LEU A CA 1
ATOM 1515 C C . LEU A 1 177 ? 5.370 5.798 -28.578 1.00 42.50 177 LEU A C 1
ATOM 1517 O O . LEU A 1 177 ? 5.911 6.801 -28.116 1.00 42.50 177 LEU A O 1
ATOM 1521 N N . CYS A 1 178 ? 5.262 5.590 -29.892 1.00 35.94 178 CYS A N 1
ATOM 1522 C CA . CYS A 1 178 ? 5.710 6.556 -30.892 1.00 35.94 178 CYS A CA 1
ATOM 1523 C C . CYS A 1 178 ? 4.769 7.771 -30.995 1.00 35.94 178 CYS A C 1
ATOM 1525 O O . CYS A 1 178 ? 5.245 8.887 -31.188 1.00 35.94 178 CYS A O 1
ATOM 1527 N N . THR A 1 179 ? 3.450 7.608 -30.805 1.00 35.53 179 THR A N 1
ATOM 1528 C CA . THR A 1 179 ? 2.480 8.716 -30.956 1.00 35.53 179 THR A CA 1
ATOM 1529 C C . THR A 1 179 ? 2.184 9.543 -29.700 1.00 35.53 179 THR A C 1
ATOM 1531 O O . THR A 1 179 ? 1.841 10.717 -29.825 1.00 35.53 179 THR A O 1
ATOM 1534 N N . GLY A 1 180 ? 2.442 9.043 -28.490 1.00 34.38 180 GLY A N 1
ATOM 1535 C CA . GLY A 1 180 ? 2.566 9.885 -27.288 1.00 34.38 180 GLY A CA 1
ATOM 1536 C C . GLY A 1 180 ? 3.852 10.725 -27.290 1.00 34.38 180 GLY A C 1
ATOM 1537 O O . GLY A 1 180 ? 3.903 11.795 -26.687 1.00 34.38 180 GLY A O 1
ATOM 1538 N N . CYS A 1 181 ? 4.855 10.266 -28.047 1.00 36.91 181 CYS A N 1
ATOM 1539 C CA . CYS A 1 181 ? 6.120 10.941 -28.324 1.00 36.91 181 CYS A CA 1
ATOM 1540 C C . CYS A 1 181 ? 6.090 11.761 -29.637 1.00 36.91 181 CYS A C 1
ATOM 1542 O O . CYS A 1 181 ? 7.096 12.355 -30.016 1.00 36.91 181 CYS A O 1
ATOM 1544 N N . MET A 1 182 ? 4.938 11.885 -30.322 1.00 32.81 182 MET A N 1
ATOM 1545 C CA . MET A 1 182 ? 4.802 12.663 -31.576 1.00 32.81 182 MET A CA 1
ATOM 1546 C C . MET A 1 182 ? 4.899 14.189 -31.395 1.00 32.81 182 MET A C 1
ATOM 1548 O O . MET A 1 182 ? 4.636 14.946 -32.327 1.00 32.81 182 MET A O 1
ATOM 1552 N N . LYS A 1 183 ? 5.278 14.671 -30.207 1.00 35.91 183 LYS A N 1
ATOM 1553 C CA . LYS A 1 183 ? 5.705 16.064 -30.010 1.00 35.91 183 LYS A CA 1
ATOM 1554 C C . LYS A 1 183 ? 7.221 16.226 -29.925 1.00 35.91 183 LYS A C 1
ATOM 1556 O O . LYS A 1 183 ? 7.678 17.339 -29.690 1.00 35.91 183 LYS A O 1
ATOM 1561 N N . THR A 1 184 ? 7.998 15.162 -30.132 1.00 37.00 184 THR A N 1
ATOM 1562 C CA . THR A 1 184 ? 9.450 15.282 -30.300 1.00 37.00 184 THR A CA 1
ATOM 1563 C C . THR A 1 184 ? 9.784 15.346 -31.799 1.00 37.00 184 THR A C 1
ATOM 1565 O O . THR A 1 184 ? 9.433 14.434 -32.547 1.00 37.00 184 THR A O 1
ATOM 1568 N N . PRO A 1 185 ? 10.421 16.426 -32.289 1.00 35.91 185 PRO A N 1
ATOM 1569 C CA . PRO A 1 185 ? 10.632 16.650 -33.723 1.00 35.91 185 PRO A CA 1
ATOM 1570 C C . PRO A 1 185 ? 11.670 15.725 -34.393 1.00 35.91 185 PRO A C 1
ATOM 1572 O O . PRO A 1 185 ? 11.992 15.932 -35.558 1.00 35.91 185 PRO A O 1
ATOM 1575 N N . PHE A 1 186 ? 12.191 14.704 -33.705 1.00 41.56 186 PHE A N 1
ATOM 1576 C CA . PHE A 1 186 ? 13.422 14.007 -34.107 1.00 41.56 186 PHE A CA 1
ATOM 1577 C C . PHE A 1 186 ? 13.256 12.545 -34.549 1.00 41.56 186 PHE A C 1
ATOM 1579 O O . PHE A 1 186 ? 14.246 11.881 -34.841 1.00 41.56 186 PHE A O 1
ATOM 1586 N N . LEU A 1 187 ? 12.026 12.038 -34.710 1.00 38.62 187 LEU A N 1
ATOM 1587 C CA . LEU A 1 187 ? 11.821 10.713 -35.324 1.00 38.62 187 LEU A CA 1
ATOM 1588 C C . LEU A 1 187 ? 12.191 10.663 -36.825 1.00 38.62 187 LEU A C 1
ATOM 1590 O O . LEU A 1 187 ? 12.260 9.577 -37.395 1.00 38.62 187 LEU A O 1
ATOM 1594 N N . GLY A 1 188 ? 12.440 11.815 -37.463 1.00 36.78 188 GLY A N 1
ATOM 1595 C CA . GLY A 1 188 ? 12.870 11.897 -38.863 1.00 36.78 188 GLY A CA 1
ATOM 1596 C C . GLY A 1 188 ? 14.255 11.294 -39.119 1.00 36.78 188 GLY A C 1
ATOM 1597 O O . GLY A 1 188 ? 14.461 10.668 -40.155 1.00 36.78 188 GLY A O 1
ATOM 1598 N N . ASP A 1 189 ? 15.171 11.382 -38.153 1.00 38.56 189 ASP A N 1
ATOM 1599 C CA . ASP A 1 189 ? 16.563 10.957 -38.356 1.00 38.56 189 ASP A CA 1
ATOM 1600 C C . ASP A 1 189 ? 16.754 9.435 -38.231 1.00 38.56 189 ASP A C 1
ATOM 1602 O O . ASP A 1 189 ? 17.702 8.875 -38.781 1.00 38.56 189 ASP A O 1
ATOM 1606 N N . MET A 1 190 ? 15.820 8.724 -37.586 1.00 37.12 190 MET A N 1
ATOM 1607 C CA . MET A 1 190 ? 15.862 7.256 -37.480 1.00 37.12 190 MET A CA 1
ATOM 1608 C C . MET A 1 190 ? 15.315 6.527 -38.714 1.00 37.12 190 MET A C 1
ATOM 1610 O O . MET A 1 190 ? 15.538 5.326 -38.858 1.00 37.12 190 MET A O 1
ATOM 1614 N N . ALA A 1 191 ? 14.649 7.228 -39.636 1.00 40.94 191 ALA A N 1
ATOM 1615 C CA . ALA A 1 191 ? 14.167 6.646 -40.892 1.00 40.94 191 ALA A CA 1
ATOM 1616 C C . ALA A 1 191 ? 15.291 6.388 -41.920 1.00 40.94 191 ALA A C 1
ATOM 1618 O O . ALA A 1 191 ? 15.044 5.778 -42.963 1.00 40.94 191 ALA A O 1
ATOM 1619 N N . HIS A 1 192 ? 16.518 6.839 -41.636 1.00 35.00 192 HIS A N 1
ATOM 1620 C CA . HIS A 1 192 ? 17.659 6.768 -42.551 1.00 35.00 192 HIS A CA 1
ATOM 1621 C C . HIS A 1 192 ? 18.666 5.653 -42.247 1.00 35.00 192 HIS A C 1
ATOM 1623 O O . HIS A 1 192 ? 19.613 5.480 -43.010 1.00 35.00 192 HIS A O 1
ATOM 1629 N N . ILE A 1 193 ? 18.451 4.854 -41.198 1.00 39.06 193 ILE A N 1
ATOM 1630 C CA . ILE A 1 193 ? 19.222 3.625 -40.981 1.00 39.06 193 ILE A CA 1
ATOM 1631 C C . ILE A 1 193 ? 18.537 2.512 -41.783 1.00 39.06 193 ILE A C 1
ATOM 1633 O O . ILE A 1 193 ? 17.623 1.842 -41.298 1.00 39.06 193 ILE A O 1
ATOM 1637 N N . ARG A 1 194 ? 18.936 2.386 -43.049 1.00 33.16 194 ARG A N 1
ATOM 1638 C CA . ARG A 1 194 ? 18.574 1.298 -43.962 1.00 33.16 194 ARG A CA 1
ATOM 1639 C C . ARG A 1 194 ? 19.821 0.535 -44.367 1.00 33.16 194 ARG A C 1
ATOM 1641 O O . ARG A 1 194 ? 20.845 1.210 -44.606 1.00 33.16 194 ARG A O 1
#

Nearest PDB structures (foldseek):
  6fxh-assembly1_A  TM=8.562E-01  e=1.339E-08  Homo sapiens
  4ohf-assembly3_C  TM=7.472E-01  e=3.054E-07  Legionella pneumophila subsp. pneumophila str. Philadelphia 1
  4ohf-assembly1_A  TM=5.847E-01  e=1.397E-07  Legionella pneumophila subsp. pneumophila str. Philadelphia 1
  6ddo-assembly1_B-2  TM=7.152E-01  e=9.244E-07  Homo sapiens
  6ddc-assembly1_A  TM=6.055E-01  e=2.861E-07  Homo sapiens

InterPro domains:
  IPR008380 HAD-superfamily hydrolase, subfamily IG, 5'-nucleotidase [PF05761] (1-135)
  IPR008380 HAD-superfamily hydrolase, subfamily IG, 5'-nucleotidase [PTHR12103] (1-148)
  IPR023214 HAD superfamily [G3DSA:3.40.50.1000] (1-123)
  IPR036412 HAD-like superfamily [SSF56784] (1-171)

Foldseek 3Di:
DLQVDQAAEPAQVFPCQEVPQPWAKWWADPVRDTDPDHDQEGGRSTYIYHGHPVVVCVRVVDAAANAEAEDQDCPRPPPCCCPPGNYHYDHDHPVVVVVVVLCPDPLNLVLVVVLVVLVVVLVVLPVDDDPVSVVVNVVSVVSNVVSCVVNVDDPPDPDDPDPPDDPVCVVVVVVVSVVVVVVPPPPVVVVPPD

Mean predicted aligned error: 13.46 Å

Solvent-accessible surface area (backbone atoms only — not comparable to full-atom values): 11690 Å² total; per-residue (Å²): 114,61,85,82,35,62,67,46,71,44,75,43,52,78,52,48,18,74,77,41,79,84,47,65,53,26,42,47,46,97,87,69,46,77,44,86,62,84,73,81,66,80,49,66,71,48,44,30,34,42,22,20,48,70,60,48,38,67,52,67,65,68,62,38,73,81,39,74,46,77,45,69,52,65,74,72,61,40,52,63,40,38,76,75,50,43,30,40,72,45,79,52,62,78,67,51,60,59,50,53,57,51,57,71,32,67,69,46,46,52,49,51,52,49,47,51,51,52,49,56,51,53,65,67,47,70,81,57,82,51,74,65,55,52,52,52,52,52,50,53,53,50,53,46,51,54,48,41,61,74,67,74,50,63,90,89,68,76,82,71,93,63,80,81,67,54,87,87,44,57,73,59,49,65,57,37,61,54,57,76,45,65,83,54,92,63,70,69,68,67,73,67,78,121

Secondary structure (DSSP, 8-state):
-GGG-S-EEE---TTHHHH-----EEEEPTTSPBP-SPP-S--TT-EEEE--HHHHHHHH---GGG-EEEES-IIIIIHHHHHHH--EEEE--THHHHHHHHHTSHHHHHHHHHHHHHHHHHHHHTT--SHHHHHHHHHHHHHHHHHHHHTT--TT----------TTTHHHHHHHHHHHTTTSTTTTGGGG--

Radius of gyration: 26.57 Å; Cα contacts (8 Å, |Δi|>4): 190; chains: 1; bounding box: 50×32×77 Å

Organism: Pan troglodytes (NCBI:txid9598)

pLDDT: mean 74.0, std 18.74, range [32.81, 93.75]